Protein AF-A0A960Y9H2-F1 (afdb_monomer_lite)

Sequence (199 aa):
MVGFAAAIFCATLLAGCTKSPDNVVLPPPDVPVFPHQRLLAREFGNEHYKLTYQARTHPDTVADFYARNVPKNGWRVETTSSDEEGSQIQYYSKEGRVLFVMIAAESDDDLGCRFVVAEAPQGVNIRPKDVQGDLKNPGGPPNPGAPPPPPPSSTPPPSGPYKPVPGATPPPYHGDGPPPGPGETPPPLAGESDSATGP

pLDDT: mean 75.8, std 19.36, range [30.64, 98.25]

Secondary structure (DSSP, 8-state):
--------------------TT---PPPTTSPPPTT-EEEEEEE-SS-EEEEEEESS-HHHHHHHHHHHTGGGTPEEEEEEE-TTS-EEEEEEETTEEEEEEEEESSTTSS-EEEEEEEEETT----HHHHHHHHH-TTPPP-TTSPPPPPP-------S---PPTT-PPPP----PPPPPTT-PPPP-----------

Radius of gyration: 26.66 Å; chains: 1; bounding box: 80×95×36 Å

Foldseek 3Di:
DDDDDDDPPPPPPPPDPPPPPDPPDDPPPLQDDDPQKDWQDWDDDPFKIKTKIKHQAAQVVVVVVRVPRNVVSVWAWDDWDADPQRKIWTWIDDDQKIWIKIKHALDPVRRMIMIMIMMGGHVPDPDVVVVVVCSVPSDDDPPPPPPDDPPDPPPDDPPDDDDPDPPDDDDPPPDPDDPDDPDDDDDDDDDDDDDDDDD

Structure (mmCIF, N/CA/C/O backbone):
data_AF-A0A960Y9H2-F1
#
_entry.id   AF-A0A960Y9H2-F1
#
loop_
_atom_site.group_PDB
_atom_site.id
_atom_site.type_symbol
_atom_site.label_atom_id
_atom_site.label_alt_id
_atom_site.label_comp_id
_atom_site.label_asym_id
_atom_site.label_entity_id
_atom_site.label_seq_id
_atom_site.pdbx_PDB_ins_code
_atom_site.Cartn_x
_atom_site.Cartn_y
_atom_site.Cartn_z
_atom_site.occupancy
_atom_site.B_iso_or_equiv
_atom_site.auth_seq_id
_atom_site.auth_comp_id
_atom_site.auth_asym_id
_atom_site.auth_atom_id
_atom_site.pdbx_PDB_model_num
ATOM 1 N N . MET A 1 1 ? 40.156 55.337 0.207 1.00 42.28 1 MET A N 1
ATOM 2 C CA . MET A 1 1 ? 39.118 54.568 -0.510 1.00 42.28 1 MET A CA 1
ATOM 3 C C . MET A 1 1 ? 38.971 53.233 0.187 1.00 42.28 1 MET A C 1
ATOM 5 O O . MET A 1 1 ? 39.974 52.598 0.478 1.00 42.28 1 MET A O 1
ATOM 9 N N . VAL A 1 2 ? 37.735 52.926 0.564 1.00 37.31 2 VAL A N 1
ATOM 10 C CA . VAL A 1 2 ? 37.315 51.843 1.459 1.00 37.31 2 VAL A CA 1
ATOM 11 C C . VAL A 1 2 ? 36.810 50.676 0.612 1.00 37.31 2 VAL A C 1
ATOM 13 O O . VAL A 1 2 ? 36.170 50.911 -0.408 1.00 37.31 2 VAL A O 1
ATOM 16 N N . GLY A 1 3 ? 37.049 49.443 1.055 1.00 35.12 3 GLY A N 1
ATOM 17 C CA . GLY A 1 3 ? 36.419 48.249 0.492 1.00 35.12 3 GLY A CA 1
ATOM 18 C C . GLY A 1 3 ? 36.697 47.015 1.346 1.00 35.12 3 GLY A C 1
ATOM 19 O O . GLY A 1 3 ? 37.504 46.177 0.965 1.00 35.12 3 GLY A O 1
ATOM 20 N N . PHE A 1 4 ? 36.077 46.937 2.528 1.00 36.22 4 PHE A N 1
ATOM 21 C CA . PHE A 1 4 ? 36.113 45.755 3.394 1.00 36.22 4 PHE A CA 1
ATOM 22 C C . PHE A 1 4 ? 35.164 44.680 2.845 1.00 36.22 4 PHE A C 1
ATOM 24 O O . PHE A 1 4 ? 33.965 44.919 2.715 1.00 36.22 4 PHE A O 1
ATOM 31 N N . ALA A 1 5 ? 35.698 43.498 2.540 1.00 39.69 5 ALA A N 1
ATOM 32 C CA . ALA A 1 5 ? 34.914 42.320 2.192 1.00 39.69 5 ALA A CA 1
ATOM 33 C C . ALA A 1 5 ? 34.370 41.666 3.473 1.00 39.69 5 ALA A C 1
ATOM 35 O O . ALA A 1 5 ? 35.135 41.181 4.306 1.00 39.69 5 ALA A O 1
ATOM 36 N N . ALA A 1 6 ? 33.047 41.669 3.637 1.00 36.97 6 ALA A N 1
ATOM 37 C CA . ALA A 1 6 ? 32.361 40.961 4.711 1.00 36.97 6 ALA A CA 1
ATOM 38 C C . ALA A 1 6 ? 32.110 39.506 4.284 1.00 36.97 6 ALA A C 1
ATOM 40 O O . ALA A 1 6 ? 31.277 39.235 3.420 1.00 36.97 6 ALA A O 1
ATOM 41 N N . ALA A 1 7 ? 32.838 38.567 4.888 1.00 37.75 7 ALA A N 1
ATOM 42 C CA . ALA A 1 7 ? 32.540 37.145 4.792 1.00 37.75 7 ALA A CA 1
ATOM 43 C C . ALA A 1 7 ? 31.343 36.832 5.703 1.00 37.75 7 ALA A C 1
ATOM 45 O O . ALA A 1 7 ? 31.455 36.855 6.929 1.00 37.75 7 ALA A O 1
ATOM 46 N N . ILE A 1 8 ? 30.185 36.567 5.100 1.00 40.28 8 ILE A N 1
ATOM 47 C CA . ILE A 1 8 ? 28.997 36.087 5.805 1.00 40.28 8 ILE A CA 1
ATOM 48 C C . ILE A 1 8 ? 29.244 34.618 6.158 1.00 40.28 8 ILE A C 1
ATOM 50 O O . ILE A 1 8 ? 29.166 33.729 5.311 1.00 40.28 8 ILE A O 1
ATOM 54 N N . PHE A 1 9 ? 29.579 34.379 7.424 1.00 32.56 9 PHE A N 1
ATOM 55 C CA . PHE A 1 9 ? 29.556 33.058 8.037 1.00 32.56 9 PHE A CA 1
ATOM 56 C C . PHE A 1 9 ? 28.103 32.574 8.058 1.00 32.56 9 PHE A C 1
ATOM 58 O O . PHE A 1 9 ? 27.295 33.005 8.881 1.00 32.56 9 PHE A O 1
ATOM 65 N N . CYS A 1 10 ? 27.757 31.702 7.114 1.00 30.64 10 CYS A N 1
ATOM 66 C CA . CYS A 1 10 ? 26.483 31.002 7.113 1.00 30.64 10 CYS A CA 1
ATOM 67 C C . CYS A 1 10 ? 26.521 29.979 8.257 1.00 30.64 10 CYS A C 1
ATOM 69 O O . CYS A 1 10 ? 27.131 28.916 8.143 1.00 30.64 10 CYS A O 1
ATOM 71 N N . ALA A 1 11 ? 25.941 30.345 9.399 1.00 37.94 11 ALA A N 1
ATOM 72 C CA . ALA A 1 11 ? 25.736 29.446 10.521 1.00 37.94 11 ALA A CA 1
ATOM 73 C C . ALA A 1 11 ? 24.648 28.435 10.138 1.00 37.94 11 ALA A C 1
ATOM 75 O O . ALA A 1 11 ? 23.461 28.647 10.377 1.00 37.94 11 ALA A O 1
ATOM 76 N N . THR A 1 12 ? 25.060 27.338 9.504 1.00 41.50 12 THR A N 1
ATOM 77 C CA . THR A 1 12 ? 24.216 26.163 9.308 1.00 41.50 12 THR A CA 1
ATOM 78 C C . THR A 1 12 ? 23.846 25.624 10.686 1.00 41.50 12 THR A C 1
ATOM 80 O O . THR A 1 12 ? 24.655 24.982 11.357 1.00 41.50 12 THR A O 1
ATOM 83 N N . LEU A 1 13 ? 22.621 25.917 11.124 1.00 42.53 13 LEU A N 1
ATOM 84 C CA . LEU A 1 13 ? 21.964 25.250 12.240 1.00 42.53 13 LEU A CA 1
ATOM 85 C C . LEU A 1 13 ? 21.864 23.759 11.898 1.00 42.53 13 LEU A C 1
ATOM 87 O O . LEU A 1 13 ? 20.921 23.303 11.257 1.00 42.53 13 LEU A O 1
ATOM 91 N N . LEU A 1 14 ? 22.871 22.997 12.322 1.00 41.78 14 LEU A N 1
ATOM 92 C CA . LEU A 1 14 ? 22.798 21.551 12.455 1.00 41.78 14 LEU A CA 1
ATOM 93 C C . LEU A 1 14 ? 21.809 21.265 13.586 1.00 41.78 14 LEU A C 1
ATOM 95 O O . LEU A 1 14 ? 22.194 21.077 14.739 1.00 41.78 14 LEU A O 1
ATOM 99 N N . ALA A 1 15 ? 20.515 21.288 13.261 1.00 47.75 15 ALA A N 1
ATOM 100 C CA . ALA A 1 15 ? 19.502 20.683 14.102 1.00 47.75 15 ALA A CA 1
ATOM 101 C C . ALA A 1 15 ? 19.910 19.219 14.281 1.00 47.75 15 ALA A C 1
ATOM 103 O O . ALA A 1 15 ? 19.901 18.432 13.331 1.00 47.75 15 ALA A O 1
ATOM 104 N N . GLY A 1 16 ? 20.368 18.898 15.489 1.00 40.78 16 GLY A N 1
ATOM 105 C CA . GLY A 1 16 ? 20.779 17.564 15.874 1.00 40.78 16 GLY A CA 1
ATOM 106 C C . GLY A 1 16 ? 19.626 16.596 15.670 1.00 40.78 16 GLY A C 1
ATOM 107 O O . GLY A 1 16 ? 18.773 16.449 16.539 1.00 40.78 16 GLY A O 1
ATOM 108 N N . CYS A 1 17 ? 19.625 15.910 14.528 1.00 40.56 17 CYS A N 1
ATOM 109 C CA . CYS A 1 17 ? 18.965 14.627 14.381 1.00 40.56 17 CYS A CA 1
ATOM 110 C C . CYS A 1 17 ? 19.711 13.663 15.300 1.00 40.56 17 CYS A C 1
ATOM 112 O O . CYS A 1 17 ? 20.673 13.006 14.897 1.00 40.56 17 CYS A O 1
ATOM 114 N N . THR A 1 18 ? 19.305 13.616 16.566 1.00 42.91 18 THR A N 1
ATOM 115 C CA . THR A 1 18 ? 19.619 12.499 17.440 1.00 42.91 18 THR A CA 1
ATOM 116 C C . THR A 1 18 ? 19.030 11.264 16.768 1.00 42.91 18 THR A C 1
ATOM 118 O O . THR A 1 18 ? 17.833 11.001 16.825 1.00 42.91 18 THR A O 1
ATOM 121 N N . LYS A 1 19 ? 19.882 10.538 16.033 1.00 46.28 19 LYS A N 1
ATOM 122 C CA . LYS A 1 19 ? 19.617 9.183 15.550 1.00 46.28 19 LYS A CA 1
ATOM 123 C C . LYS A 1 19 ? 19.286 8.344 16.780 1.00 46.28 19 LYS A C 1
ATOM 125 O O . LYS A 1 19 ? 20.184 7.829 17.436 1.00 46.28 19 LYS A O 1
ATOM 130 N N . SER A 1 20 ? 18.005 8.277 17.127 1.00 42.62 20 SER A N 1
ATOM 131 C CA . SER A 1 20 ? 17.490 7.278 18.047 1.00 42.62 20 SER A CA 1
ATOM 132 C C . SER A 1 20 ? 17.775 5.927 17.388 1.00 42.62 20 SER A C 1
ATOM 134 O O . SER A 1 20 ? 17.292 5.693 16.274 1.00 42.62 20 SER A O 1
ATOM 136 N N . PRO A 1 21 ? 18.646 5.095 17.982 1.00 51.09 21 PRO A N 1
ATOM 137 C CA . PRO A 1 21 ? 18.947 3.796 17.422 1.00 51.09 21 PRO A CA 1
ATOM 138 C C . PRO A 1 21 ? 17.695 2.929 17.583 1.00 51.09 21 PRO A C 1
ATOM 140 O O . PRO A 1 21 ? 17.120 2.838 18.665 1.00 51.09 21 PRO A O 1
ATOM 143 N N . ASP A 1 22 ? 17.253 2.342 16.476 1.00 51.41 22 ASP A N 1
ATOM 144 C CA . ASP A 1 22 ? 16.380 1.168 16.464 1.00 51.41 22 ASP A CA 1
ATOM 145 C C . ASP A 1 22 ? 14.976 1.315 17.059 1.00 51.41 22 ASP A C 1
ATOM 147 O O . ASP A 1 22 ? 14.423 0.363 17.609 1.00 51.41 22 ASP A O 1
ATOM 151 N N . ASN A 1 23 ? 14.307 2.450 16.833 1.00 54.84 23 ASN A N 1
ATOM 152 C CA . ASN A 1 23 ? 12.845 2.417 16.836 1.00 54.84 23 ASN A CA 1
ATOM 153 C C . ASN A 1 23 ? 12.397 1.707 15.547 1.00 54.84 23 ASN A C 1
ATOM 155 O O . ASN A 1 23 ? 12.191 2.320 14.494 1.00 54.84 23 ASN A O 1
ATOM 159 N N . VAL A 1 24 ? 12.387 0.372 15.579 1.00 65.06 24 VAL A N 1
ATOM 160 C CA . VAL A 1 24 ? 11.875 -0.469 14.497 1.00 65.06 24 VAL A CA 1
ATOM 161 C C . VAL A 1 24 ? 10.371 -0.247 14.463 1.00 65.06 24 VAL A C 1
ATOM 163 O O . VAL A 1 24 ? 9.613 -0.929 15.142 1.00 65.06 24 VAL A O 1
ATOM 166 N N . VAL A 1 25 ? 9.938 0.757 13.703 1.00 69.25 25 VAL A N 1
ATOM 167 C CA . VAL A 1 25 ? 8.515 0.969 13.497 1.00 69.25 25 VAL A CA 1
ATOM 168 C C . VAL A 1 25 ? 8.025 -0.132 12.574 1.00 69.25 25 VAL A C 1
ATOM 170 O O . VAL A 1 25 ? 8.365 -0.175 11.388 1.00 69.25 25 VAL A O 1
ATOM 173 N N . LEU A 1 26 ? 7.311 -1.069 13.182 1.00 77.00 26 LEU A N 1
ATOM 174 C CA . LEU A 1 26 ? 6.609 -2.140 12.505 1.00 77.00 26 LEU A CA 1
ATOM 175 C C . LEU A 1 26 ? 5.235 -1.620 12.071 1.00 77.00 26 LEU A C 1
ATOM 177 O O . LEU A 1 26 ? 4.682 -0.742 12.742 1.00 77.00 26 LEU A O 1
ATOM 181 N N . PRO A 1 27 ? 4.677 -2.143 10.967 1.00 84.19 27 PRO A N 1
ATOM 182 C CA . PRO A 1 27 ? 3.268 -1.929 10.695 1.00 84.19 27 PRO A CA 1
ATOM 183 C C . PRO A 1 27 ? 2.434 -2.464 11.872 1.00 84.19 27 PRO A C 1
ATOM 185 O O . PRO A 1 27 ? 2.919 -3.298 12.650 1.00 84.19 27 PRO A O 1
ATOM 188 N N . PRO A 1 28 ? 1.187 -2.002 12.020 1.00 86.69 28 PRO A N 1
ATOM 189 C CA . PRO A 1 28 ? 0.258 -2.529 12.995 1.00 86.69 28 PRO A CA 1
ATOM 190 C C . PRO A 1 28 ? 0.196 -4.050 12.929 1.00 86.69 28 PRO A C 1
ATOM 192 O O . PRO A 1 28 ? 0.304 -4.638 11.849 1.00 86.69 28 PRO A O 1
ATOM 195 N N . PRO A 1 29 ? 0.029 -4.702 14.087 1.00 89.56 29 PRO A N 1
ATOM 196 C CA . PRO A 1 29 ? 0.159 -6.150 14.200 1.00 89.56 29 PRO A CA 1
ATOM 197 C C . PRO A 1 29 ? -0.861 -6.923 13.352 1.00 89.56 29 PRO A C 1
ATOM 199 O O . PRO A 1 29 ? -0.668 -8.109 13.101 1.00 89.56 29 PRO A O 1
ATOM 202 N N . ASP A 1 30 ? -1.940 -6.277 12.907 1.00 94.44 30 ASP A N 1
ATOM 203 C CA . ASP A 1 30 ? -2.972 -6.862 12.058 1.00 94.44 30 ASP A CA 1
ATOM 204 C C . ASP A 1 30 ? -2.752 -6.651 10.550 1.00 94.44 30 ASP A C 1
ATOM 206 O O . ASP A 1 30 ? -3.561 -7.132 9.752 1.00 94.44 30 ASP A O 1
ATOM 210 N N . VAL A 1 31 ? -1.662 -5.997 10.138 1.00 95.88 31 VAL A N 1
ATOM 211 C CA . VAL A 1 31 ? -1.269 -5.854 8.730 1.00 95.88 31 VAL A CA 1
ATOM 212 C C . VAL A 1 31 ? -0.133 -6.837 8.419 1.00 95.88 31 VAL A C 1
ATOM 214 O O . VAL A 1 31 ? 0.956 -6.724 8.988 1.00 95.88 31 VAL A O 1
ATOM 217 N N . PRO A 1 32 ? -0.344 -7.820 7.524 1.00 96.56 32 PRO A N 1
ATOM 218 C CA . PRO A 1 32 ? 0.687 -8.790 7.190 1.00 96.56 32 PRO A CA 1
ATOM 219 C C . PRO A 1 32 ? 1.874 -8.118 6.489 1.00 96.56 32 PRO A C 1
ATOM 221 O O . PRO A 1 32 ? 1.726 -7.243 5.637 1.00 96.56 32 PRO A O 1
ATOM 224 N N . VAL A 1 33 ? 3.071 -8.572 6.837 1.00 95.56 33 VAL A N 1
ATOM 225 C CA . VAL A 1 33 ? 4.342 -8.084 6.295 1.00 95.56 33 VAL A CA 1
ATOM 226 C C . VAL A 1 33 ? 4.782 -9.037 5.188 1.00 95.56 33 VAL A C 1
ATOM 228 O O . VAL A 1 33 ? 4.916 -10.235 5.450 1.00 95.56 33 VAL A O 1
ATOM 231 N N . PHE A 1 34 ? 4.996 -8.543 3.965 1.00 96.88 34 PHE A N 1
ATOM 232 C CA . PHE A 1 34 ? 5.452 -9.396 2.867 1.00 96.88 34 PHE A CA 1
ATOM 233 C C . PHE A 1 34 ? 6.873 -9.932 3.167 1.00 96.88 34 PHE A C 1
ATOM 235 O O . PHE A 1 34 ? 7.746 -9.203 3.652 1.00 96.88 34 PHE A O 1
ATOM 242 N N . PRO A 1 35 ? 7.137 -11.233 2.969 1.00 95.88 35 PRO A N 1
ATOM 243 C CA . PRO A 1 35 ? 8.428 -11.817 3.318 1.00 95.88 35 PRO A CA 1
ATOM 244 C C . PRO A 1 35 ? 9.544 -11.308 2.396 1.00 95.88 35 PRO A C 1
ATOM 246 O O . PRO A 1 35 ? 9.316 -10.953 1.246 1.00 95.88 35 PRO A O 1
ATOM 249 N N . HIS A 1 36 ? 10.784 -11.305 2.892 1.00 93.88 36 HIS A N 1
ATOM 250 C CA . HIS A 1 36 ? 11.983 -10.940 2.112 1.00 93.88 36 HIS A CA 1
ATOM 251 C C . HIS A 1 36 ? 11.979 -9.521 1.511 1.00 93.88 36 HIS A C 1
ATOM 253 O O . HIS A 1 36 ? 12.753 -9.224 0.600 1.00 93.88 36 HIS A O 1
ATOM 259 N N . GLN A 1 37 ? 11.145 -8.628 2.039 1.00 94.56 37 GLN A N 1
ATOM 260 C CA . GLN A 1 37 ? 11.125 -7.220 1.664 1.00 94.56 37 GLN A CA 1
ATOM 261 C C . GLN A 1 37 ? 12.221 -6.415 2.377 1.00 94.56 37 GLN A C 1
ATOM 263 O O . GLN A 1 37 ? 12.612 -6.705 3.510 1.00 94.56 37 GLN A O 1
ATOM 268 N N . ARG A 1 38 ? 12.665 -5.337 1.736 1.00 94.19 38 ARG A N 1
ATOM 269 C CA . ARG A 1 38 ? 13.540 -4.314 2.306 1.00 94.19 38 ARG A CA 1
ATOM 270 C C . ARG A 1 38 ? 12.755 -3.021 2.476 1.00 94.19 38 ARG A C 1
ATOM 272 O O . ARG A 1 38 ? 12.170 -2.524 1.523 1.00 94.19 38 ARG A O 1
ATOM 279 N N . LEU A 1 39 ? 12.770 -2.450 3.675 1.00 93.19 39 LEU A N 1
ATOM 280 C CA . LEU A 1 39 ? 12.160 -1.148 3.930 1.00 93.19 39 LEU A CA 1
ATOM 281 C C . LEU A 1 39 ? 13.066 -0.023 3.407 1.00 93.19 39 LEU A C 1
ATOM 283 O O . LEU A 1 39 ? 14.249 0.023 3.748 1.00 93.19 39 LEU A O 1
ATOM 287 N N . LEU A 1 40 ? 12.507 0.860 2.582 1.00 90.44 40 LEU A N 1
ATOM 288 C CA . LEU A 1 40 ? 13.193 1.996 1.967 1.00 90.44 40 LEU A CA 1
ATOM 289 C C . LEU A 1 40 ? 12.931 3.303 2.719 1.00 90.44 40 LEU A C 1
ATOM 291 O O . LEU A 1 40 ? 13.874 4.026 3.028 1.00 90.44 40 LEU A O 1
ATOM 295 N N . ALA A 1 41 ? 11.663 3.590 3.024 1.00 90.56 41 ALA A N 1
ATOM 296 C CA . ALA A 1 41 ? 11.248 4.848 3.639 1.00 90.56 41 ALA A CA 1
ATOM 297 C C . ALA A 1 41 ? 10.131 4.639 4.666 1.00 90.56 41 ALA A C 1
ATOM 299 O O . ALA A 1 41 ? 9.375 3.665 4.602 1.00 90.56 41 ALA A O 1
ATOM 300 N N . ARG A 1 42 ? 10.054 5.567 5.624 1.00 90.06 42 ARG A N 1
ATOM 301 C CA . ARG A 1 42 ? 9.015 5.634 6.653 1.00 90.06 42 ARG A CA 1
ATOM 302 C C . ARG A 1 42 ? 8.550 7.074 6.781 1.00 90.06 42 ARG A C 1
ATOM 304 O O . ARG A 1 42 ? 9.377 7.953 7.018 1.00 90.06 42 ARG A O 1
ATOM 311 N N . GLU A 1 43 ? 7.250 7.287 6.704 1.00 89.06 43 GLU A N 1
ATOM 312 C CA . GLU A 1 43 ? 6.629 8.581 6.958 1.00 89.06 43 GLU A CA 1
ATOM 313 C C . GLU A 1 43 ? 5.529 8.405 8.003 1.00 89.06 43 GLU A C 1
ATOM 315 O O . GLU A 1 43 ? 4.691 7.506 7.900 1.00 89.06 43 GLU A O 1
ATOM 320 N N . PHE A 1 44 ? 5.557 9.258 9.026 1.00 85.44 44 PHE A N 1
ATOM 321 C CA . PHE A 1 44 ? 4.566 9.286 10.095 1.00 85.44 44 PHE A CA 1
ATOM 322 C C . PHE A 1 44 ? 3.919 10.661 10.102 1.00 85.44 44 PHE A C 1
ATOM 324 O O . PHE A 1 44 ? 4.559 11.658 10.437 1.00 85.44 44 PHE A O 1
ATOM 331 N N . GLY A 1 45 ? 2.656 10.703 9.699 1.00 83.50 45 GLY A N 1
ATOM 332 C CA . GLY A 1 45 ? 1.775 11.827 9.952 1.00 83.50 45 GLY A CA 1
ATOM 333 C C . GLY A 1 45 ? 1.093 11.681 11.312 1.00 83.50 45 GLY A C 1
ATOM 334 O O . GLY A 1 45 ? 1.149 10.632 11.951 1.00 83.50 45 GLY A O 1
ATOM 335 N N . ASN A 1 46 ? 0.391 12.731 11.737 1.00 81.56 46 ASN A N 1
ATOM 336 C CA . ASN A 1 46 ? -0.380 12.707 12.987 1.00 81.56 46 ASN A CA 1
ATOM 337 C C . ASN A 1 46 ? -1.493 11.643 12.981 1.00 81.56 46 ASN A C 1
ATOM 339 O O . ASN A 1 46 ? -1.890 11.168 14.038 1.00 81.56 46 ASN A O 1
ATOM 343 N N . GLU A 1 47 ? -1.991 11.285 11.796 1.00 82.69 47 GLU A N 1
ATOM 344 C CA . GLU A 1 47 ? -3.151 10.403 11.624 1.00 82.69 47 GLU A CA 1
ATOM 345 C C . GLU A 1 47 ? -2.888 9.253 10.652 1.00 82.69 47 GLU A C 1
ATOM 347 O O . GLU A 1 47 ? -3.781 8.466 10.383 1.00 82.69 47 GLU A O 1
ATOM 352 N N . HIS A 1 48 ? -1.692 9.139 10.082 1.00 86.88 48 HIS A N 1
ATOM 353 C CA . HIS A 1 48 ? -1.397 8.065 9.142 1.00 86.88 48 HIS A CA 1
ATOM 354 C C . HIS A 1 48 ? 0.066 7.672 9.213 1.00 86.88 48 HIS A C 1
ATOM 356 O O . HIS A 1 48 ? 0.930 8.488 9.536 1.00 86.88 48 HIS A O 1
ATOM 362 N N . TYR A 1 49 ? 0.350 6.427 8.863 1.00 89.75 49 TYR A N 1
ATOM 363 C CA . TYR A 1 49 ? 1.709 6.003 8.568 1.00 89.75 49 TYR A CA 1
ATOM 364 C C . TYR A 1 49 ? 1.788 5.520 7.129 1.00 89.75 49 TYR A C 1
ATOM 366 O O . TYR A 1 49 ? 0.799 5.078 6.543 1.00 89.75 49 TYR A O 1
ATOM 374 N N . LYS A 1 50 ? 2.991 5.599 6.575 1.00 93.00 50 LYS A N 1
ATOM 375 C CA . LYS A 1 50 ? 3.308 5.160 5.225 1.00 93.00 50 LYS A CA 1
ATOM 376 C C . LYS A 1 50 ? 4.676 4.501 5.236 1.00 93.00 50 LYS A C 1
ATOM 378 O O . LYS A 1 50 ? 5.658 5.059 5.730 1.00 93.00 50 LYS A O 1
ATOM 383 N N . LEU A 1 51 ? 4.720 3.277 4.731 1.00 93.62 51 LEU A N 1
ATOM 384 C CA . LEU A 1 51 ? 5.908 2.439 4.692 1.00 93.62 51 LEU A CA 1
ATOM 385 C C . LEU A 1 51 ? 6.166 2.045 3.245 1.00 93.62 51 LEU A C 1
ATOM 387 O O . LEU A 1 51 ? 5.313 1.431 2.606 1.00 93.62 51 LEU A O 1
ATOM 391 N N . THR A 1 52 ? 7.348 2.386 2.743 1.00 94.44 52 THR A N 1
ATOM 392 C CA . THR A 1 52 ? 7.756 2.071 1.371 1.00 94.44 52 THR A CA 1
ATOM 393 C C . THR A 1 52 ? 8.738 0.917 1.398 1.00 94.44 52 THR A C 1
ATOM 395 O O . THR A 1 52 ? 9.794 1.007 2.027 1.00 94.44 52 THR A O 1
ATOM 398 N N . TYR A 1 53 ? 8.412 -0.157 0.695 1.00 95.38 53 TYR A N 1
ATOM 399 C CA . TYR A 1 53 ? 9.175 -1.393 0.635 1.00 95.38 53 TYR A CA 1
ATOM 400 C C . TYR A 1 53 ? 9.634 -1.702 -0.785 1.00 95.38 53 TYR A C 1
ATOM 402 O O . TYR A 1 53 ? 9.015 -1.293 -1.761 1.00 95.38 53 TYR A O 1
ATOM 410 N N . GLN A 1 54 ? 10.702 -2.481 -0.881 1.00 95.31 54 GLN A N 1
ATOM 411 C CA . GLN A 1 54 ? 11.225 -3.064 -2.107 1.00 95.31 54 GLN A CA 1
ATOM 412 C C . GLN A 1 54 ? 11.326 -4.577 -1.932 1.00 95.31 54 GLN A C 1
ATOM 414 O O . GLN A 1 54 ? 11.792 -5.048 -0.892 1.00 95.31 54 GLN A O 1
ATOM 419 N N . ALA A 1 55 ? 10.942 -5.343 -2.946 1.00 95.75 55 ALA A N 1
ATOM 420 C CA . ALA A 1 55 ? 11.128 -6.788 -2.979 1.00 95.75 55 ALA A CA 1
ATOM 421 C C . ALA A 1 55 ? 11.612 -7.237 -4.362 1.00 95.75 55 ALA A C 1
ATOM 423 O O . ALA A 1 55 ? 11.278 -6.633 -5.377 1.00 95.75 55 ALA A O 1
ATOM 424 N N . ARG A 1 56 ? 12.406 -8.312 -4.397 1.00 95.19 56 ARG A N 1
ATOM 425 C CA . ARG A 1 56 ? 12.884 -8.947 -5.636 1.00 95.19 56 ARG A CA 1
ATOM 426 C C . ARG A 1 56 ? 11.904 -10.026 -6.087 1.00 95.19 56 ARG A C 1
ATOM 428 O O . ARG A 1 56 ? 12.182 -11.217 -5.964 1.00 95.19 56 ARG A O 1
ATOM 435 N N . THR A 1 57 ? 10.708 -9.605 -6.468 1.00 95.38 57 THR A N 1
ATOM 436 C CA . THR A 1 57 ? 9.630 -10.489 -6.909 1.00 95.38 57 THR A CA 1
ATOM 437 C C . THR A 1 57 ? 8.699 -9.739 -7.856 1.00 95.38 57 THR A C 1
ATOM 439 O O . THR A 1 57 ? 8.754 -8.511 -7.931 1.00 95.38 57 THR A O 1
ATOM 442 N N . HIS A 1 58 ? 7.850 -10.485 -8.559 1.00 95.19 58 HIS A N 1
ATOM 443 C CA . HIS A 1 58 ? 6.861 -9.924 -9.468 1.00 95.19 58 HIS A CA 1
ATOM 444 C C . HIS A 1 58 ? 5.769 -9.176 -8.675 1.00 95.19 58 HIS A C 1
ATOM 446 O O . HIS A 1 58 ? 5.334 -9.694 -7.637 1.00 95.19 58 HIS A O 1
ATOM 452 N N . PRO A 1 59 ? 5.282 -8.009 -9.140 1.00 94.94 59 PRO A N 1
ATOM 453 C CA . PRO A 1 59 ? 4.244 -7.236 -8.449 1.00 94.94 59 PRO A CA 1
ATOM 454 C C . PRO A 1 59 ? 2.988 -8.062 -8.129 1.00 94.94 59 PRO A C 1
ATOM 456 O O . PRO A 1 59 ? 2.493 -7.991 -7.003 1.00 94.94 59 PRO A O 1
ATOM 459 N N . ASP A 1 60 ? 2.551 -8.934 -9.044 1.00 95.25 60 ASP A N 1
ATOM 460 C CA . ASP A 1 60 ? 1.401 -9.829 -8.817 1.00 95.25 60 ASP A CA 1
ATOM 461 C C . ASP A 1 60 ? 1.582 -10.737 -7.594 1.00 95.25 60 ASP A C 1
ATOM 463 O O . ASP A 1 60 ? 0.632 -11.014 -6.869 1.00 95.25 60 ASP A O 1
ATOM 467 N N . THR A 1 61 ? 2.815 -11.167 -7.300 1.00 96.19 61 THR A N 1
ATOM 468 C CA . THR A 1 61 ? 3.080 -12.027 -6.136 1.00 96.19 61 THR A CA 1
ATOM 469 C C . THR A 1 61 ? 2.841 -11.270 -4.829 1.00 96.19 61 THR A C 1
ATOM 471 O O . THR A 1 61 ? 2.306 -11.829 -3.865 1.00 96.19 61 THR A O 1
ATOM 474 N N . VAL A 1 62 ? 3.219 -9.988 -4.787 1.00 97.00 62 VAL A N 1
ATOM 475 C CA . VAL A 1 62 ? 2.957 -9.107 -3.641 1.00 97.00 62 VAL A CA 1
ATOM 476 C C . VAL A 1 62 ? 1.464 -8.816 -3.530 1.00 97.00 62 VAL A C 1
ATOM 478 O O . VAL A 1 62 ? 0.899 -8.910 -2.439 1.00 97.00 62 VAL A O 1
ATOM 481 N N . ALA A 1 63 ? 0.804 -8.541 -4.651 1.00 96.88 63 ALA A N 1
ATOM 482 C CA . ALA A 1 63 ? -0.624 -8.268 -4.694 1.00 96.88 63 ALA A CA 1
ATOM 483 C C . ALA A 1 63 ? -1.455 -9.455 -4.197 1.00 96.88 63 ALA A C 1
ATOM 485 O O . ALA A 1 63 ? -2.307 -9.285 -3.321 1.00 96.88 63 ALA A O 1
ATOM 486 N N . ASP A 1 64 ? -1.148 -10.662 -4.673 1.00 97.69 64 ASP A N 1
ATOM 487 C CA . ASP A 1 64 ? -1.777 -11.910 -4.242 1.00 97.69 64 ASP A CA 1
ATOM 488 C C . ASP A 1 64 ? -1.516 -12.218 -2.770 1.00 97.69 64 ASP A C 1
ATOM 490 O O . ASP A 1 64 ? -2.337 -12.847 -2.092 1.00 97.69 64 ASP A O 1
ATOM 494 N N . PHE A 1 65 ? -0.346 -11.840 -2.253 1.00 98.19 65 PHE A N 1
ATOM 495 C CA . PHE A 1 65 ? -0.047 -12.001 -0.838 1.00 98.19 65 PHE A CA 1
ATOM 496 C C . PHE A 1 65 ? -0.968 -11.131 0.019 1.00 98.19 65 PHE A C 1
ATOM 498 O O . PHE A 1 65 ? -1.563 -11.651 0.968 1.00 98.19 65 PHE A O 1
ATOM 505 N N . TYR A 1 66 ? -1.110 -9.844 -0.305 1.00 98.00 66 TYR A N 1
ATOM 506 C CA . TYR A 1 66 ? -1.971 -8.940 0.458 1.00 98.00 66 TYR A CA 1
ATOM 507 C C . TYR A 1 66 ? -3.446 -9.320 0.303 1.00 98.00 66 TYR A C 1
ATOM 509 O O . TYR A 1 66 ? -4.120 -9.505 1.319 1.00 98.00 66 TYR A O 1
ATOM 517 N N . ALA A 1 67 ? -3.904 -9.600 -0.921 1.00 97.94 67 ALA A N 1
ATOM 518 C CA . ALA A 1 67 ? -5.276 -10.028 -1.197 1.00 97.94 67 ALA A CA 1
ATOM 519 C C . ALA A 1 67 ? -5.683 -11.280 -0.402 1.00 97.94 67 ALA A C 1
ATOM 521 O O . ALA A 1 67 ? -6.817 -11.386 0.062 1.00 97.94 67 ALA A O 1
ATOM 522 N N . ARG A 1 68 ? -4.755 -12.224 -0.184 1.00 98.25 68 ARG A N 1
ATOM 523 C CA . ARG A 1 68 ? -5.028 -13.451 0.583 1.00 98.25 68 ARG A CA 1
ATOM 524 C C . ARG A 1 68 ? -4.859 -13.303 2.090 1.00 98.25 68 ARG A C 1
ATOM 526 O O . ARG A 1 68 ? -5.539 -14.011 2.829 1.00 98.25 68 ARG A O 1
ATOM 533 N N . ASN A 1 69 ? -3.920 -12.486 2.568 1.00 98.25 69 ASN A N 1
ATOM 534 C CA . ASN A 1 69 ? -3.559 -12.461 3.991 1.00 98.25 69 ASN A CA 1
ATOM 535 C C . ASN A 1 69 ? -4.190 -11.307 4.770 1.00 98.25 69 ASN A C 1
ATOM 537 O O . ASN A 1 69 ? -4.475 -11.486 5.950 1.00 98.25 69 ASN A O 1
ATOM 541 N N . VAL A 1 70 ? -4.461 -10.166 4.135 1.00 97.88 70 VAL A N 1
ATOM 542 C CA . VAL A 1 70 ? -5.103 -9.020 4.798 1.00 97.88 70 VAL A CA 1
ATOM 543 C C . VAL A 1 70 ? -6.514 -9.379 5.292 1.00 97.88 70 VAL A C 1
ATOM 545 O O . VAL A 1 70 ? -6.790 -9.164 6.477 1.00 97.88 70 VAL A O 1
ATOM 548 N N . PRO A 1 71 ? -7.386 -10.033 4.492 1.00 98.06 71 PRO A N 1
ATOM 549 C CA . PRO A 1 71 ? -8.735 -10.367 4.952 1.00 98.06 71 PRO A CA 1
ATOM 550 C C . PRO A 1 71 ? -8.786 -11.372 6.107 1.00 98.06 71 PRO A C 1
ATOM 552 O O . PRO A 1 71 ? -9.717 -11.342 6.910 1.00 98.06 71 PRO A O 1
ATOM 555 N N . LYS A 1 72 ? -7.761 -12.224 6.258 1.00 97.94 72 LYS A N 1
ATOM 556 C CA . LYS A 1 72 ? -7.666 -13.172 7.386 1.00 97.94 72 LYS A CA 1
ATOM 557 C C . LYS A 1 72 ? -7.608 -12.466 8.741 1.00 97.94 72 LYS A C 1
ATOM 559 O O . LYS A 1 72 ? -8.007 -13.049 9.743 1.00 97.94 72 LYS A O 1
ATOM 564 N N . ASN A 1 73 ? -7.164 -11.209 8.760 1.00 97.44 73 ASN A N 1
ATOM 565 C CA . ASN A 1 73 ? -7.077 -10.383 9.960 1.00 97.44 73 ASN A CA 1
ATOM 566 C C . ASN A 1 73 ? -8.313 -9.483 10.153 1.00 97.44 73 ASN A C 1
ATOM 568 O O . ASN A 1 73 ? -8.259 -8.522 10.921 1.00 97.44 73 ASN A O 1
ATOM 572 N N . GLY A 1 74 ? -9.425 -9.764 9.462 1.00 97.62 74 GLY A N 1
ATOM 573 C CA . GLY A 1 74 ? -10.698 -9.049 9.612 1.00 97.62 74 GLY A CA 1
ATOM 574 C C . GLY A 1 74 ? -10.834 -7.774 8.776 1.00 97.62 74 GLY A C 1
ATOM 575 O O . GLY A 1 74 ? -11.807 -7.042 8.941 1.00 97.62 74 GLY A O 1
ATOM 576 N N . TRP A 1 75 ? -9.880 -7.498 7.887 1.00 97.94 75 TRP A N 1
ATOM 577 C CA . TRP A 1 75 ? -9.989 -6.414 6.914 1.00 97.94 75 TRP A CA 1
ATOM 578 C C . TRP A 1 75 ? -10.942 -6.794 5.776 1.00 97.94 75 TRP A C 1
ATOM 580 O O . TRP A 1 75 ? -10.973 -7.938 5.325 1.00 97.94 75 TRP A O 1
ATOM 590 N N . ARG A 1 76 ? -11.717 -5.831 5.283 1.00 97.75 76 ARG A N 1
ATOM 591 C CA . ARG A 1 76 ? -12.629 -5.998 4.146 1.00 97.75 76 ARG A CA 1
ATOM 592 C C . ARG A 1 76 ? -12.005 -5.393 2.903 1.00 97.75 76 ARG A C 1
ATOM 594 O O . ARG A 1 76 ? -11.413 -4.326 2.989 1.00 97.75 76 ARG A O 1
ATOM 601 N N . VAL A 1 77 ? -12.131 -6.068 1.766 1.00 97.06 77 VAL A N 1
ATOM 602 C CA . VAL A 1 77 ? -11.683 -5.536 0.474 1.00 97.06 77 VAL A CA 1
ATOM 603 C C . VAL A 1 77 ? -12.726 -4.537 -0.015 1.00 97.06 77 VAL A C 1
ATOM 605 O O . VAL A 1 77 ? -13.877 -4.914 -0.214 1.00 97.06 77 VAL A O 1
ATOM 608 N N . GLU A 1 78 ? -12.327 -3.284 -0.206 1.00 95.12 78 GLU A N 1
ATOM 609 C CA . GLU A 1 78 ? -13.207 -2.232 -0.730 1.00 95.12 78 GLU A CA 1
ATOM 610 C C . GLU A 1 78 ? -13.060 -2.107 -2.245 1.00 95.12 78 GLU A C 1
ATOM 612 O O . GLU A 1 78 ? -14.038 -2.040 -2.985 1.00 95.12 78 GLU A O 1
ATOM 617 N N . THR A 1 79 ? -11.823 -2.046 -2.737 1.00 92.81 79 THR A N 1
ATOM 618 C CA . THR A 1 79 ? -11.543 -1.838 -4.161 1.00 92.81 79 THR A CA 1
ATOM 619 C C . THR A 1 79 ? -10.184 -2.419 -4.517 1.00 92.81 79 THR A C 1
ATOM 621 O O . THR A 1 79 ? -9.241 -2.376 -3.729 1.00 92.81 79 THR A O 1
ATOM 624 N N . THR A 1 80 ? -10.075 -2.960 -5.724 1.00 93.88 80 THR A N 1
ATOM 625 C CA . THR A 1 80 ? -8.804 -3.319 -6.354 1.00 93.88 80 THR A CA 1
ATOM 626 C C . THR A 1 80 ? -8.806 -2.727 -7.753 1.00 93.88 80 THR A C 1
ATOM 628 O O . THR A 1 80 ? -9.776 -2.899 -8.488 1.00 93.88 80 TH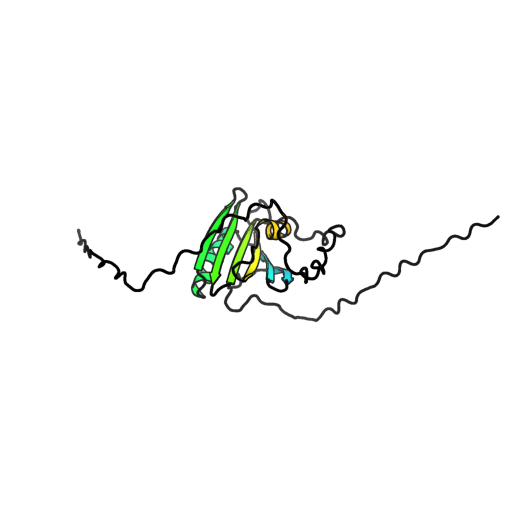R A O 1
ATOM 631 N N . SER A 1 81 ? -7.756 -1.997 -8.105 1.00 93.94 81 SER A N 1
ATOM 632 C CA . SER A 1 81 ? -7.592 -1.411 -9.432 1.00 93.94 81 SER A CA 1
ATOM 633 C C . SER A 1 81 ? -6.179 -1.650 -9.934 1.00 93.94 81 SER A C 1
ATOM 635 O O . SER A 1 81 ? -5.225 -1.488 -9.177 1.00 93.94 81 SER A O 1
ATOM 637 N N . SER A 1 82 ? -6.051 -1.970 -11.211 1.00 93.62 82 SER A N 1
ATOM 638 C CA . SER A 1 82 ? -4.780 -2.025 -11.929 1.00 93.62 82 SER A CA 1
ATOM 639 C C . SER A 1 82 ? -4.748 -0.915 -12.973 1.00 93.62 82 SER A C 1
ATOM 641 O O . SER A 1 82 ? -5.768 -0.666 -13.621 1.00 93.62 82 SER A O 1
ATOM 643 N N . ASP A 1 83 ? -3.610 -0.249 -13.135 1.00 88.56 83 ASP A N 1
ATOM 644 C CA . ASP A 1 83 ? -3.393 0.682 -14.241 1.00 88.56 83 ASP A CA 1
ATOM 645 C C . ASP A 1 83 ? -2.751 -0.017 -15.452 1.00 88.56 83 ASP A C 1
ATOM 647 O O . ASP A 1 83 ? -2.327 -1.173 -15.387 1.00 88.56 83 ASP A O 1
ATOM 651 N N . GLU A 1 84 ? -2.719 0.683 -16.587 1.00 86.38 84 GLU A N 1
ATOM 652 C CA . GLU A 1 84 ? -2.085 0.195 -17.820 1.00 86.38 84 GLU A CA 1
ATOM 653 C C . GLU A 1 84 ? -0.552 0.096 -17.692 1.00 86.38 84 GLU A C 1
ATOM 655 O O . GLU A 1 84 ? 0.074 -0.627 -18.462 1.00 86.38 84 GLU A O 1
ATOM 660 N N . GLU A 1 85 ? 0.048 0.781 -16.706 1.00 85.62 85 GLU A N 1
ATOM 661 C CA . GLU A 1 85 ? 1.481 0.709 -16.372 1.00 85.62 85 GLU A CA 1
ATOM 662 C C . GLU A 1 85 ? 1.813 -0.542 -15.523 1.00 85.62 85 GLU A C 1
ATOM 664 O O . GLU A 1 85 ? 2.960 -0.731 -15.121 1.00 85.62 85 GLU A O 1
ATOM 669 N N . GLY A 1 86 ? 0.827 -1.402 -15.232 1.00 85.94 86 GLY A N 1
ATOM 670 C CA . GLY A 1 86 ? 1.002 -2.610 -14.422 1.00 85.94 86 GLY A CA 1
ATOM 671 C C . GLY A 1 86 ? 1.079 -2.349 -12.914 1.00 85.94 86 GLY A C 1
ATOM 672 O O . GLY A 1 86 ? 1.314 -3.275 -12.136 1.00 85.94 86 GLY A O 1
ATOM 673 N N . SER A 1 87 ? 0.854 -1.112 -12.469 1.00 91.12 87 SER A N 1
ATOM 674 C CA . SER A 1 87 ? 0.702 -0.800 -11.053 1.00 91.12 87 SER A CA 1
ATOM 675 C C . SER A 1 87 ? -0.646 -1.299 -10.551 1.00 91.12 87 SER A C 1
ATOM 677 O O . SER A 1 87 ? -1.681 -1.177 -11.208 1.00 91.12 87 SER A O 1
ATOM 679 N N . GLN A 1 88 ? -0.649 -1.825 -9.335 1.00 94.94 88 GLN A N 1
ATOM 680 C CA . GLN A 1 88 ? -1.841 -2.345 -8.684 1.00 94.94 88 GLN A CA 1
ATOM 681 C C . GLN A 1 88 ? -2.078 -1.612 -7.374 1.00 94.94 88 GLN A C 1
ATOM 683 O O . GLN A 1 88 ? -1.162 -1.380 -6.587 1.00 94.94 88 GLN A O 1
ATOM 688 N N . ILE A 1 89 ? -3.331 -1.245 -7.141 1.00 95.12 89 ILE A N 1
ATOM 689 C CA . ILE A 1 89 ? -3.785 -0.558 -5.941 1.00 95.12 89 ILE A CA 1
ATOM 690 C C . ILE A 1 89 ? -4.880 -1.401 -5.299 1.00 95.12 89 ILE A C 1
ATOM 692 O O . ILE A 1 89 ? -5.845 -1.795 -5.955 1.00 95.12 89 ILE A O 1
ATOM 696 N N . GLN A 1 90 ? -4.741 -1.654 -4.003 1.00 96.94 90 GLN A N 1
ATOM 697 C CA . GLN A 1 90 ? -5.708 -2.380 -3.193 1.00 96.94 90 GLN A CA 1
ATOM 698 C C . GLN A 1 90 ? -6.106 -1.534 -1.981 1.00 96.94 90 GLN A C 1
ATOM 700 O O . GLN A 1 90 ? -5.254 -1.039 -1.238 1.00 96.94 90 GLN A O 1
ATOM 705 N N . TYR A 1 91 ? -7.413 -1.388 -1.787 1.00 96.00 91 TYR A N 1
ATOM 706 C CA . TYR A 1 91 ? -8.023 -0.682 -0.669 1.00 96.00 91 TYR A CA 1
ATOM 707 C C . TYR A 1 91 ? -8.722 -1.668 0.252 1.00 96.00 91 TYR A C 1
ATOM 709 O O . TYR A 1 91 ? -9.548 -2.472 -0.192 1.00 96.00 91 TYR A O 1
ATOM 717 N N . TYR A 1 92 ? -8.435 -1.545 1.542 1.00 97.25 92 TYR A N 1
ATOM 718 C CA . TYR A 1 92 ? -9.055 -2.344 2.583 1.00 97.25 92 TYR A CA 1
ATOM 719 C C . TYR A 1 92 ? -9.620 -1.460 3.691 1.00 97.25 92 TYR A C 1
ATOM 721 O O . TYR A 1 92 ? -9.064 -0.404 3.985 1.00 97.25 92 TYR A O 1
ATOM 729 N N . SER A 1 93 ? -10.686 -1.907 4.351 1.00 96.94 93 SER A N 1
ATOM 730 C CA . SER A 1 93 ? -11.287 -1.217 5.495 1.00 96.94 93 SER A CA 1
ATOM 731 C C . SER A 1 93 ? -11.417 -2.137 6.710 1.00 96.94 93 SER A C 1
ATOM 733 O O . SER A 1 93 ? -11.643 -3.343 6.581 1.00 96.94 93 SER A O 1
ATOM 735 N N . LYS A 1 94 ? -11.255 -1.581 7.913 1.00 97.38 94 LYS A N 1
ATOM 736 C CA . LYS A 1 94 ? -11.472 -2.292 9.179 1.00 97.38 94 LYS A CA 1
ATOM 737 C C . LYS A 1 94 ? -11.718 -1.305 10.314 1.00 97.38 94 LYS A C 1
ATOM 739 O O . LYS A 1 94 ? -10.858 -0.482 10.594 1.00 97.38 94 LYS A O 1
ATOM 744 N N . GLU A 1 95 ? -12.862 -1.407 10.993 1.00 95.88 95 GLU A N 1
ATOM 745 C CA . GLU A 1 95 ? -13.138 -0.680 12.252 1.00 95.88 95 GLU A CA 1
ATOM 746 C C . GLU A 1 95 ? -12.874 0.839 12.177 1.00 95.88 95 GLU A C 1
ATOM 748 O O . GLU A 1 95 ? -12.258 1.419 13.067 1.00 95.88 95 GLU A O 1
ATOM 753 N N . GLY A 1 96 ? -13.301 1.500 11.096 1.00 95.25 96 GLY A N 1
ATOM 754 C CA . GLY A 1 96 ? -13.048 2.935 10.922 1.00 95.25 96 GLY A CA 1
ATOM 755 C C . GLY A 1 96 ? -11.608 3.274 10.527 1.00 95.25 96 GLY A C 1
ATOM 756 O O . GLY A 1 96 ? -11.200 4.424 10.654 1.00 95.25 96 GLY A O 1
ATOM 757 N N . ARG A 1 97 ? -10.835 2.297 10.044 1.00 95.44 97 ARG A N 1
ATOM 758 C CA . ARG A 1 97 ? -9.491 2.452 9.472 1.00 95.44 97 ARG A CA 1
ATOM 759 C C . ARG A 1 97 ? -9.500 1.998 8.020 1.00 95.44 97 ARG A C 1
ATOM 761 O O . ARG A 1 97 ? -10.292 1.136 7.633 1.00 95.44 97 ARG A O 1
ATOM 768 N N . VAL A 1 98 ? -8.612 2.573 7.225 1.00 95.69 98 VAL A N 1
ATOM 769 C CA . VAL A 1 98 ? -8.407 2.246 5.816 1.00 95.69 98 VAL A CA 1
ATOM 770 C C . VAL A 1 98 ? -6.943 1.902 5.619 1.00 95.69 98 VAL A C 1
ATOM 772 O O . VAL A 1 98 ? -6.075 2.660 6.042 1.00 95.69 98 VAL A O 1
ATOM 775 N N . LEU A 1 99 ? -6.684 0.777 4.964 1.00 96.50 99 LEU A N 1
ATOM 776 C CA . LEU A 1 99 ? -5.362 0.338 4.542 1.00 96.50 99 LEU A CA 1
ATOM 777 C C . LEU A 1 99 ? -5.272 0.447 3.020 1.00 96.50 99 LEU A C 1
ATOM 779 O O . LEU A 1 99 ? -6.138 -0.023 2.283 1.00 96.50 99 LEU A O 1
ATOM 783 N N . PHE A 1 100 ? -4.197 1.069 2.571 1.00 95.25 100 PHE A N 1
ATOM 784 C CA . PHE A 1 100 ? -3.861 1.321 1.186 1.00 95.25 100 PHE A CA 1
ATOM 785 C C . PHE A 1 100 ? -2.576 0.573 0.848 1.00 95.25 100 PHE A C 1
ATOM 787 O O . PHE A 1 100 ? -1.543 0.786 1.488 1.00 95.25 100 PHE A O 1
ATOM 794 N N . VAL A 1 101 ? -2.638 -0.295 -0.159 1.00 96.69 101 VAL A N 1
ATOM 795 C CA . VAL A 1 101 ? -1.474 -1.008 -0.686 1.00 96.69 101 VAL A CA 1
ATOM 796 C C . VAL A 1 101 ? -1.325 -0.653 -2.157 1.00 96.69 101 VAL A C 1
ATOM 798 O O . VAL A 1 101 ? -2.195 -0.977 -2.959 1.00 96.69 101 VAL A O 1
ATOM 801 N N . MET A 1 102 ? -0.232 0.016 -2.511 1.00 95.56 102 MET A N 1
ATOM 802 C CA . MET A 1 102 ? 0.104 0.339 -3.899 1.00 95.56 102 MET A CA 1
ATOM 803 C C . MET A 1 102 ? 1.382 -0.373 -4.289 1.00 95.56 102 MET A C 1
ATOM 805 O O . MET A 1 102 ? 2.372 -0.281 -3.575 1.00 95.56 102 MET A O 1
ATOM 809 N N . ILE A 1 103 ? 1.362 -1.068 -5.414 1.00 96.31 103 ILE A N 1
ATOM 810 C CA . ILE A 1 103 ? 2.436 -1.930 -5.891 1.00 96.31 103 ILE A CA 1
ATOM 811 C C . ILE A 1 103 ? 2.772 -1.473 -7.303 1.00 96.31 103 ILE A C 1
ATOM 813 O O . ILE A 1 103 ? 1.876 -1.332 -8.127 1.00 96.31 103 ILE A O 1
ATOM 817 N N . ALA A 1 104 ? 4.047 -1.234 -7.577 1.00 94.81 104 ALA A N 1
ATOM 818 C CA . ALA A 1 104 ? 4.548 -0.875 -8.895 1.00 94.81 104 ALA A CA 1
ATOM 819 C C . ALA A 1 104 ? 5.806 -1.690 -9.214 1.00 94.81 104 ALA A C 1
ATOM 821 O O . ALA A 1 104 ? 6.608 -1.993 -8.321 1.00 94.81 104 ALA A O 1
ATOM 822 N N . ALA A 1 105 ? 5.991 -2.037 -10.486 1.00 93.88 105 ALA A N 1
ATOM 823 C CA . ALA A 1 105 ? 7.248 -2.598 -10.967 1.00 93.88 105 ALA A CA 1
ATOM 824 C C . ALA A 1 105 ? 8.378 -1.557 -10.833 1.00 93.88 105 ALA A C 1
ATOM 826 O O . ALA A 1 105 ? 8.149 -0.353 -10.954 1.00 93.88 105 ALA A O 1
ATOM 827 N N . GLU A 1 106 ? 9.597 -2.000 -10.517 1.00 88.88 106 GLU A N 1
ATOM 828 C CA . GLU A 1 106 ? 10.747 -1.095 -10.353 1.00 88.88 106 GLU A CA 1
ATOM 829 C C . GLU A 1 106 ? 11.492 -0.816 -11.671 1.00 88.88 106 GLU A C 1
ATOM 831 O O . GLU A 1 106 ? 12.090 0.250 -11.823 1.00 88.88 106 GLU A O 1
ATOM 836 N N . SER A 1 107 ? 11.440 -1.746 -12.623 1.00 82.12 107 SER A N 1
ATOM 837 C CA . SER A 1 107 ? 11.970 -1.612 -13.983 1.00 82.12 107 SER A CA 1
ATOM 838 C C . SER A 1 107 ? 11.228 -2.556 -14.932 1.00 82.12 107 SER A C 1
ATOM 840 O O . SER A 1 107 ? 10.521 -3.452 -14.472 1.00 82.12 107 SER A O 1
ATOM 842 N N . ASP A 1 108 ? 11.447 -2.391 -16.239 1.00 73.31 108 ASP A N 1
ATOM 843 C CA . ASP A 1 108 ? 10.917 -3.269 -17.300 1.00 73.31 108 ASP A CA 1
ATOM 844 C C . ASP A 1 108 ? 11.417 -4.726 -17.210 1.00 73.31 108 ASP A C 1
ATOM 846 O O . ASP A 1 108 ? 10.988 -5.582 -17.977 1.00 73.31 108 ASP A O 1
ATOM 850 N N . ASP A 1 109 ? 12.347 -5.029 -16.297 1.00 72.19 109 ASP A N 1
ATOM 851 C CA . ASP A 1 109 ? 12.924 -6.368 -16.160 1.00 72.19 109 ASP A CA 1
ATOM 852 C C . ASP A 1 109 ? 12.078 -7.309 -15.276 1.00 72.19 109 ASP A C 1
ATOM 854 O O . ASP A 1 109 ? 12.547 -8.399 -14.958 1.00 72.19 109 ASP A O 1
ATOM 858 N N . ASP A 1 110 ? 10.880 -6.897 -14.829 1.00 67.62 110 ASP A N 1
ATOM 859 C CA . ASP A 1 110 ? 9.854 -7.678 -14.094 1.00 67.62 110 ASP A CA 1
ATOM 860 C C . ASP A 1 110 ? 10.292 -8.404 -12.798 1.00 67.62 110 ASP A C 1
ATOM 862 O O . ASP A 1 110 ? 9.497 -9.063 -12.122 1.00 67.62 110 ASP A O 1
ATOM 866 N N . LEU A 1 111 ? 11.558 -8.291 -12.397 1.00 82.31 111 LEU A N 1
ATOM 867 C CA . LEU A 1 111 ? 12.150 -9.067 -11.299 1.00 82.31 111 LEU A CA 1
ATOM 868 C C . LEU A 1 111 ? 12.191 -8.318 -9.961 1.00 82.31 111 LEU A C 1
ATOM 870 O O . LEU A 1 111 ? 12.729 -8.826 -8.968 1.00 82.31 111 LEU A O 1
ATOM 874 N N . GLY A 1 112 ? 11.621 -7.119 -9.910 1.00 90.88 112 GLY A N 1
ATOM 875 C CA . GLY A 1 112 ? 11.560 -6.307 -8.709 1.00 90.88 112 GLY A CA 1
ATOM 876 C C . GLY A 1 112 ? 10.326 -5.425 -8.685 1.00 90.88 112 GLY A C 1
ATOM 877 O O . GLY A 1 112 ? 9.918 -4.859 -9.697 1.00 90.88 112 GLY A O 1
ATOM 878 N N . CYS A 1 113 ? 9.760 -5.270 -7.497 1.00 94.44 113 CYS A N 1
ATOM 879 C CA . CYS A 1 113 ? 8.663 -4.352 -7.267 1.00 94.44 113 CYS A CA 1
ATOM 880 C C . CYS A 1 113 ? 8.958 -3.457 -6.070 1.00 94.44 113 CYS A C 1
ATOM 882 O O . CYS A 1 113 ? 9.588 -3.859 -5.079 1.00 94.44 113 CYS A O 1
ATOM 884 N N . ARG A 1 114 ? 8.416 -2.248 -6.137 1.00 95.06 114 ARG A N 1
ATOM 885 C CA . ARG A 1 114 ? 8.292 -1.356 -4.998 1.00 95.06 114 ARG A CA 1
ATOM 886 C C . ARG A 1 114 ? 6.830 -1.265 -4.616 1.00 95.06 114 ARG A C 1
ATOM 888 O O . ARG A 1 114 ? 5.959 -1.181 -5.474 1.00 95.06 114 ARG A O 1
ATOM 895 N N . PHE A 1 115 ? 6.559 -1.268 -3.323 1.00 95.81 115 PHE A N 1
ATOM 896 C CA . PHE A 1 115 ? 5.199 -1.132 -2.840 1.00 95.81 115 PHE A CA 1
ATOM 897 C C . PHE A 1 115 ? 5.132 -0.265 -1.599 1.00 95.81 115 PHE A C 1
ATOM 899 O O . PHE A 1 115 ? 6.072 -0.195 -0.807 1.00 95.81 115 PHE A O 1
ATOM 906 N N . VAL A 1 116 ? 4.009 0.419 -1.451 1.00 95.38 116 VAL A N 1
ATOM 907 C CA . VAL A 1 116 ? 3.707 1.289 -0.327 1.00 95.38 116 VAL A CA 1
ATOM 908 C C . VAL A 1 116 ? 2.537 0.700 0.433 1.00 95.38 116 VAL A C 1
ATOM 910 O O . VAL A 1 116 ? 1.515 0.367 -0.160 1.00 95.38 116 VAL A O 1
ATOM 913 N N . VAL A 1 117 ? 2.698 0.605 1.748 1.00 95.81 117 VAL A N 1
ATOM 914 C CA . VAL A 1 117 ? 1.649 0.227 2.691 1.00 95.81 117 VAL A CA 1
ATOM 915 C C . VAL A 1 117 ? 1.371 1.439 3.565 1.00 95.81 117 VAL A C 1
ATOM 917 O O . VAL A 1 117 ? 2.269 1.917 4.263 1.00 95.81 117 VAL A O 1
ATOM 920 N N . ALA A 1 118 ? 0.150 1.954 3.508 1.00 94.69 118 ALA A N 1
ATOM 921 C CA . ALA A 1 118 ? -0.268 3.107 4.290 1.00 94.69 118 ALA A CA 1
ATOM 922 C C . ALA A 1 118 ? -1.605 2.849 4.977 1.00 94.69 118 ALA A C 1
ATOM 924 O O . ALA A 1 118 ? -2.483 2.216 4.401 1.00 94.69 118 ALA A O 1
ATOM 925 N N . GLU A 1 119 ? -1.781 3.372 6.183 1.00 94.25 119 GLU A N 1
ATOM 926 C CA . GLU A 1 119 ? -3.045 3.289 6.916 1.00 94.25 119 GLU A CA 1
ATOM 927 C C . GLU A 1 119 ? -3.433 4.657 7.450 1.00 94.25 119 GLU A C 1
ATOM 929 O O . GLU A 1 119 ? -2.575 5.413 7.909 1.00 94.25 119 GLU A O 1
ATOM 934 N N . ALA A 1 120 ? -4.729 4.950 7.413 1.00 93.81 120 ALA A N 1
ATOM 935 C CA . ALA A 1 120 ? -5.313 6.146 8.000 1.00 93.81 120 ALA A CA 1
ATOM 936 C C . ALA A 1 120 ? -6.720 5.861 8.555 1.00 93.81 120 ALA A C 1
ATOM 938 O O . ALA A 1 120 ? -7.356 4.880 8.157 1.00 93.81 120 ALA A O 1
ATOM 939 N N . PRO A 1 121 ? -7.254 6.721 9.438 1.00 94.12 121 PRO A N 1
ATOM 940 C CA . PRO A 1 121 ? -8.663 6.735 9.790 1.00 94.12 121 PRO A CA 1
ATOM 941 C C . PRO A 1 121 ? -9.561 6.856 8.556 1.00 94.12 121 PRO A C 1
ATOM 943 O O . PRO A 1 121 ? -9.254 7.551 7.584 1.00 94.12 121 PRO A O 1
ATOM 946 N N . GLN A 1 122 ? -10.716 6.207 8.611 1.00 89.56 122 GLN A N 1
ATOM 947 C CA . GLN A 1 122 ? -11.755 6.334 7.604 1.00 89.56 122 GLN A CA 1
ATOM 948 C C . GLN A 1 122 ? -12.228 7.792 7.533 1.00 89.56 122 GLN A C 1
ATOM 950 O O . GLN A 1 122 ? -12.448 8.442 8.552 1.00 89.56 122 GLN A O 1
ATOM 955 N N . GLY A 1 123 ? -12.361 8.314 6.314 1.00 87.19 123 GLY A N 1
ATOM 956 C CA . GLY A 1 123 ? -12.642 9.732 6.064 1.00 87.19 123 GLY A CA 1
ATOM 957 C C . GLY A 1 123 ? -11.394 10.564 5.754 1.00 87.19 123 GLY A C 1
ATOM 958 O O . GLY A 1 123 ? -11.520 11.622 5.136 1.00 87.19 123 GLY A O 1
ATOM 959 N N . VAL A 1 124 ? -10.190 10.069 6.069 1.00 85.00 124 VAL A N 1
ATOM 960 C CA . VAL A 1 124 ? -8.944 10.653 5.557 1.00 85.00 124 VAL A CA 1
ATOM 961 C C . VAL A 1 124 ? -8.765 10.211 4.108 1.00 85.00 124 VAL A C 1
ATOM 963 O O . VAL A 1 124 ? -8.600 9.031 3.800 1.00 85.00 124 VAL A O 1
ATOM 966 N N . ASN A 1 125 ? -8.822 11.170 3.188 1.00 77.81 125 ASN A N 1
ATOM 967 C CA . ASN A 1 125 ? -8.660 10.901 1.765 1.00 77.81 125 ASN A CA 1
ATOM 968 C C . ASN A 1 125 ? -7.168 10.777 1.420 1.00 77.81 125 ASN A C 1
ATOM 970 O O . ASN A 1 125 ? -6.520 11.777 1.110 1.00 77.81 125 ASN A O 1
ATOM 974 N N . ILE A 1 126 ? -6.631 9.554 1.477 1.00 78.12 126 ILE A N 1
ATOM 975 C CA . ILE A 1 126 ? -5.311 9.236 0.922 1.00 78.12 126 ILE A CA 1
ATOM 976 C C . ILE A 1 126 ? -5.457 9.191 -0.598 1.00 78.12 126 ILE A C 1
ATOM 978 O O . ILE A 1 126 ? -5.961 8.216 -1.165 1.00 78.12 126 ILE A O 1
ATOM 982 N N . ARG A 1 127 ? -5.045 10.258 -1.283 1.00 78.25 127 ARG A N 1
ATOM 983 C CA . ARG A 1 127 ? -5.136 10.287 -2.742 1.00 78.25 127 ARG A CA 1
ATOM 984 C C . ARG A 1 127 ? -3.987 9.459 -3.321 1.00 78.25 127 ARG A C 1
ATOM 986 O O . ARG A 1 127 ? -2.847 9.670 -2.910 1.00 78.25 127 ARG A O 1
ATOM 993 N N . PRO A 1 128 ? -4.230 8.607 -4.334 1.00 75.31 128 PRO A N 1
ATOM 994 C CA . PRO A 1 128 ? -3.174 7.830 -4.991 1.00 75.31 128 PRO A CA 1
ATOM 995 C C . PRO A 1 128 ? -1.965 8.674 -5.406 1.00 75.31 128 PRO A C 1
ATOM 997 O O . PRO A 1 128 ? -0.823 8.259 -5.244 1.00 75.31 128 PRO A O 1
ATOM 1000 N N . LYS A 1 129 ? -2.211 9.909 -5.861 1.00 78.00 129 LYS A N 1
ATOM 1001 C CA . LYS A 1 129 ? -1.169 10.858 -6.276 1.00 78.00 129 LYS A CA 1
ATOM 1002 C C . LYS A 1 129 ? -0.164 11.212 -5.170 1.00 78.00 129 LYS A C 1
ATOM 1004 O O . LYS A 1 129 ? 0.991 11.477 -5.482 1.00 78.00 129 LYS A O 1
ATOM 1009 N N . ASP A 1 130 ? -0.592 11.199 -3.906 1.00 76.00 130 ASP A N 1
ATOM 1010 C CA . ASP A 1 130 ? 0.259 11.522 -2.753 1.00 76.00 130 ASP A CA 1
ATOM 1011 C C . ASP A 1 130 ? 1.169 10.330 -2.387 1.00 76.00 130 ASP A C 1
ATOM 1013 O O . ASP A 1 130 ? 2.124 10.460 -1.621 1.00 76.00 130 ASP A O 1
ATOM 1017 N N . VAL A 1 131 ? 0.893 9.152 -2.958 1.00 75.25 131 VAL A N 1
ATOM 1018 C CA . VAL A 1 131 ? 1.689 7.931 -2.786 1.00 75.25 131 VAL A CA 1
ATOM 1019 C C . VAL A 1 131 ? 2.513 7.606 -4.035 1.00 75.25 131 VAL A C 1
ATOM 1021 O O . VAL A 1 131 ? 3.645 7.138 -3.931 1.00 75.25 131 VAL A O 1
ATOM 1024 N N . GLN A 1 132 ? 1.993 7.921 -5.221 1.00 75.94 132 GLN A N 1
ATOM 1025 C CA . GLN A 1 132 ? 2.638 7.620 -6.499 1.00 75.94 132 GLN A CA 1
ATOM 1026 C C . GLN A 1 132 ? 3.967 8.367 -6.699 1.00 75.94 132 GLN A C 1
ATOM 1028 O O . GLN A 1 132 ? 4.868 7.844 -7.357 1.00 75.94 132 GLN A O 1
ATOM 1033 N N . GLY A 1 133 ? 4.118 9.559 -6.107 1.00 73.19 133 GLY A N 1
ATOM 1034 C CA . GLY A 1 133 ? 5.362 10.335 -6.167 1.00 73.19 133 GLY A CA 1
ATOM 1035 C C . GLY A 1 133 ? 6.585 9.570 -5.644 1.00 73.19 133 GLY A C 1
ATOM 1036 O O . GLY A 1 133 ? 7.650 9.623 -6.260 1.00 73.19 133 GLY A O 1
ATOM 1037 N N . ASP A 1 134 ? 6.414 8.780 -4.584 1.00 69.75 134 ASP A N 1
ATOM 1038 C CA . ASP A 1 134 ? 7.526 8.050 -3.955 1.00 69.75 134 ASP A CA 1
ATOM 1039 C C . ASP A 1 134 ? 7.911 6.784 -4.711 1.00 69.75 134 ASP A C 1
ATOM 1041 O O . ASP A 1 134 ? 9.057 6.328 -4.667 1.00 69.75 134 ASP A O 1
ATOM 1045 N N . LEU A 1 135 ? 6.956 6.203 -5.437 1.00 72.69 135 LEU A N 1
ATOM 1046 C CA . LEU A 1 135 ? 7.235 5.066 -6.305 1.00 72.69 135 LEU A CA 1
ATOM 1047 C C . LEU A 1 135 ? 8.081 5.497 -7.504 1.00 72.69 135 LEU A C 1
ATOM 1049 O O . LEU A 1 135 ? 9.027 4.797 -7.860 1.00 72.69 135 LEU A O 1
ATOM 1053 N N . LYS A 1 136 ? 7.818 6.681 -8.069 1.00 73.12 136 LYS A N 1
ATOM 1054 C CA . LYS A 1 136 ? 8.560 7.179 -9.237 1.00 73.12 136 LYS A CA 1
ATOM 1055 C C . LYS A 1 136 ? 9.941 7.763 -8.887 1.00 73.12 136 LYS A C 1
ATOM 1057 O O . LYS A 1 136 ? 10.778 7.860 -9.778 1.00 73.12 136 LYS A O 1
ATOM 1062 N N . ASN A 1 137 ? 10.228 8.113 -7.625 1.00 67.50 137 ASN A N 1
ATOM 1063 C CA . ASN A 1 137 ? 11.500 8.751 -7.243 1.00 67.50 137 ASN A CA 1
ATOM 1064 C C . ASN A 1 137 ? 12.084 8.232 -5.899 1.00 67.50 137 ASN A C 1
ATOM 1066 O O . ASN A 1 137 ? 11.988 8.908 -4.877 1.00 67.50 137 ASN A O 1
ATOM 1070 N N . PRO A 1 138 ? 12.753 7.060 -5.872 1.00 55.94 138 PRO A N 1
ATOM 1071 C CA . PRO A 1 138 ? 13.214 6.394 -4.634 1.00 55.94 138 PRO A CA 1
ATOM 1072 C C . PRO A 1 138 ? 14.306 7.099 -3.828 1.00 55.94 138 PRO A C 1
ATOM 1074 O O . PRO A 1 138 ? 14.675 6.629 -2.754 1.00 55.94 138 PRO A O 1
ATOM 1077 N N . GLY A 1 139 ? 14.913 8.146 -4.370 1.00 51.50 139 GLY A N 1
ATOM 1078 C CA . GLY A 1 139 ? 16.140 8.707 -3.810 1.00 51.50 139 GLY A CA 1
ATOM 1079 C C . GLY A 1 139 ? 16.377 10.154 -4.193 1.00 51.50 139 GLY A C 1
ATOM 1080 O O . GLY A 1 139 ? 17.495 10.644 -4.038 1.00 51.50 139 GLY A O 1
ATOM 1081 N N . GLY A 1 140 ? 15.347 10.842 -4.692 1.00 50.88 140 GLY A N 1
ATOM 1082 C CA . GLY A 1 140 ? 15.413 12.290 -4.763 1.00 50.88 140 GLY A CA 1
ATOM 1083 C C . GLY A 1 140 ? 15.574 12.817 -3.335 1.00 50.88 140 GLY A C 1
ATOM 1084 O O . GLY A 1 140 ? 14.794 12.411 -2.470 1.00 50.88 140 GLY A O 1
ATOM 1085 N N . PRO A 1 141 ? 16.563 13.679 -3.034 1.00 51.28 141 PRO A N 1
ATOM 1086 C CA . PRO A 1 141 ? 16.523 14.417 -1.780 1.00 51.28 141 PRO A CA 1
ATOM 1087 C C . PRO A 1 141 ? 15.139 15.079 -1.669 1.00 51.28 141 PRO A C 1
ATOM 1089 O O . PRO A 1 141 ? 14.624 15.525 -2.703 1.00 51.28 141 PRO A O 1
ATOM 1092 N N . PRO A 1 142 ? 14.521 15.123 -0.471 1.00 52.31 142 PRO A N 1
ATOM 1093 C CA . PRO A 1 142 ? 13.235 15.792 -0.285 1.00 52.31 142 PRO A CA 1
ATOM 1094 C C . PRO A 1 142 ? 13.323 17.151 -0.965 1.00 52.31 142 PRO A C 1
ATOM 1096 O O . PRO A 1 142 ? 14.279 17.877 -0.693 1.00 52.31 142 PRO A O 1
ATOM 1099 N N . ASN A 1 143 ? 12.417 17.427 -1.913 1.00 49.59 143 ASN A N 1
ATOM 1100 C CA . ASN A 1 143 ? 12.509 18.592 -2.790 1.00 49.59 143 ASN A CA 1
ATOM 1101 C C . ASN A 1 143 ? 12.770 19.842 -1.929 1.00 49.59 143 ASN A C 1
ATOM 1103 O O . ASN A 1 143 ? 11.844 20.296 -1.252 1.00 49.59 143 ASN A O 1
A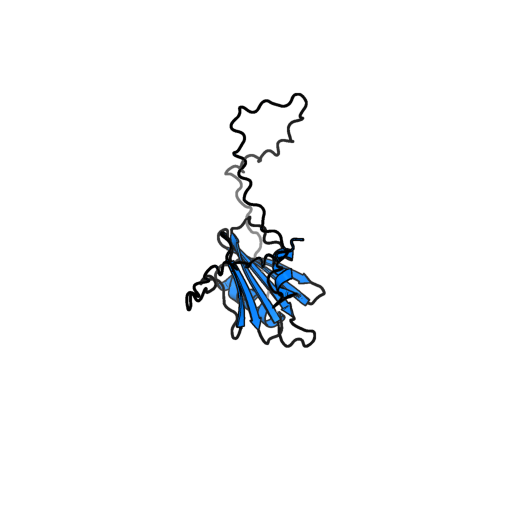TOM 1107 N N . PRO A 1 144 ? 13.995 20.405 -1.925 1.00 48.25 144 PRO A N 1
ATOM 1108 C CA . PRO A 1 144 ? 14.359 21.462 -0.981 1.00 48.25 144 PRO A CA 1
ATOM 1109 C C . PRO A 1 144 ? 13.583 22.759 -1.230 1.00 48.25 144 PRO A C 1
ATOM 1111 O O . PRO A 1 144 ? 13.620 23.670 -0.409 1.00 48.25 144 PRO A O 1
ATOM 1114 N N . GLY A 1 145 ? 12.914 22.852 -2.386 1.00 43.53 145 GLY A N 1
ATOM 1115 C CA . GLY A 1 145 ? 12.077 23.973 -2.790 1.00 43.53 145 GLY A CA 1
ATOM 1116 C C . GLY A 1 145 ? 10.577 23.732 -2.634 1.00 43.53 145 GLY A C 1
ATOM 1117 O O . GLY A 1 145 ? 9.809 24.609 -3.024 1.00 43.53 145 GLY A O 1
ATOM 1118 N N . ALA A 1 146 ? 10.132 22.588 -2.098 1.00 44.03 146 ALA A N 1
ATOM 1119 C CA . ALA A 1 146 ? 8.737 22.465 -1.691 1.00 44.03 146 ALA A CA 1
ATOM 1120 C C . ALA A 1 146 ? 8.524 23.437 -0.519 1.00 44.03 146 ALA A C 1
ATOM 1122 O O . ALA A 1 146 ? 9.182 23.279 0.515 1.00 44.03 146 ALA A O 1
ATOM 1123 N N . PRO A 1 147 ? 7.679 24.477 -0.663 1.00 55.88 147 PRO A N 1
ATOM 1124 C CA . PRO A 1 147 ? 7.394 25.347 0.461 1.00 55.88 147 PRO A CA 1
ATOM 1125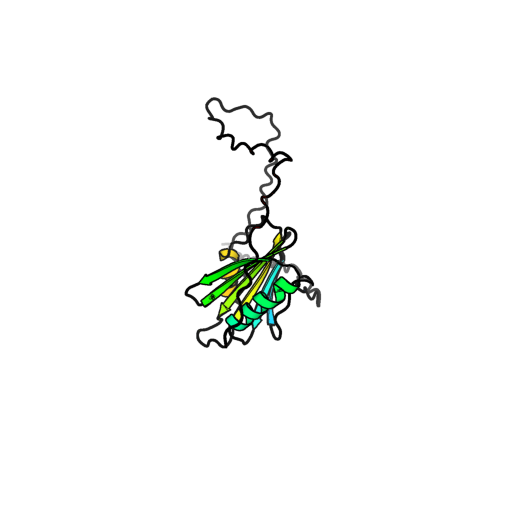 C C . PRO A 1 147 ? 6.852 24.472 1.597 1.00 55.88 147 PRO A C 1
ATOM 1127 O O . PRO A 1 147 ? 6.084 23.541 1.324 1.00 55.88 147 PRO A O 1
ATOM 1130 N N . PRO A 1 148 ? 7.251 24.730 2.855 1.00 54.47 148 PRO A N 1
ATOM 1131 C CA . PRO A 1 148 ? 6.644 24.041 3.979 1.00 54.47 148 PRO A CA 1
ATOM 1132 C C . PRO A 1 148 ? 5.121 24.169 3.855 1.00 54.47 148 PRO A C 1
ATOM 1134 O O . PRO A 1 148 ? 4.642 25.216 3.393 1.00 54.47 148 PRO A O 1
ATOM 1137 N N . PRO A 1 149 ? 4.351 23.130 4.228 1.00 63.31 149 PRO A N 1
ATOM 1138 C CA . PRO A 1 149 ? 2.906 23.264 4.272 1.00 63.31 149 PRO A CA 1
ATOM 1139 C C . PRO A 1 149 ? 2.575 24.534 5.068 1.00 63.31 149 PRO A C 1
ATOM 1141 O O . PRO A 1 149 ? 3.234 24.796 6.084 1.00 63.31 149 PRO A O 1
ATOM 1144 N N . PRO A 1 150 ? 1.627 25.364 4.594 1.00 65.38 150 PRO A N 1
ATOM 1145 C CA . PRO A 1 150 ? 1.260 26.559 5.330 1.00 65.38 150 PRO A CA 1
ATOM 1146 C C . PRO A 1 150 ? 0.891 26.136 6.757 1.00 65.38 150 PRO A C 1
ATOM 1148 O O . PRO A 1 150 ? 0.242 25.097 6.928 1.00 65.38 150 PRO A O 1
ATOM 1151 N N . PRO A 1 151 ? 1.320 26.888 7.787 1.00 74.31 151 PRO A N 1
ATOM 1152 C CA . PRO A 1 151 ? 0.893 26.603 9.147 1.00 74.31 151 PRO A CA 1
ATOM 1153 C C . PRO A 1 151 ? -0.641 26.520 9.172 1.00 74.31 151 PRO A C 1
ATOM 1155 O O . PRO A 1 151 ? -1.287 27.241 8.400 1.00 74.31 151 PRO A O 1
ATOM 1158 N N . PRO A 1 152 ? -1.237 25.656 10.018 1.00 65.50 152 PRO A N 1
ATOM 1159 C CA . PRO A 1 152 ? -2.684 25.637 10.185 1.00 65.50 152 PRO A CA 1
ATOM 1160 C C . PRO A 1 152 ? -3.133 27.075 10.415 1.00 65.50 152 PRO A C 1
ATOM 1162 O O . PRO A 1 152 ? -2.568 27.754 11.273 1.00 65.50 152 PRO A O 1
ATOM 1165 N N . SER A 1 153 ? -4.052 27.559 9.574 1.00 64.75 153 SER A N 1
ATOM 1166 C CA . SER A 1 153 ? -4.461 28.960 9.578 1.00 64.75 153 SER A CA 1
ATOM 1167 C C . SER A 1 153 ? -4.872 29.329 10.999 1.00 64.75 153 SER A C 1
ATOM 1169 O O . SER A 1 153 ? -5.928 28.916 11.469 1.00 64.75 153 SER A O 1
ATOM 1171 N N . SER A 1 154 ? -4.034 30.101 11.696 1.00 50.59 154 SER A N 1
ATOM 1172 C CA . SER A 1 154 ? -4.283 30.563 13.065 1.00 50.59 154 SER A CA 1
ATOM 1173 C C . SER A 1 154 ? -5.378 31.623 13.113 1.00 50.59 154 SER A C 1
ATOM 1175 O O . SER A 1 154 ? -5.416 32.425 14.042 1.00 50.59 154 SER A O 1
ATOM 1177 N N . THR A 1 155 ? -6.233 31.690 12.092 1.00 59.19 155 THR A N 1
ATOM 1178 C CA . THR A 1 155 ? -7.404 32.543 12.111 1.00 59.19 155 THR A CA 1
ATOM 1179 C C . THR A 1 155 ? -8.338 31.927 13.145 1.00 59.19 155 THR A C 1
ATOM 1181 O O . THR A 1 155 ? -8.866 30.839 12.900 1.00 59.19 155 THR A O 1
ATOM 1184 N N . PRO A 1 156 ? -8.519 32.558 14.321 1.00 65.38 156 PRO A N 1
ATOM 1185 C CA . PRO A 1 156 ? -9.558 32.107 15.222 1.00 65.38 156 PRO A CA 1
ATOM 1186 C C . PRO A 1 156 ? -10.874 32.101 14.434 1.00 65.38 156 PRO A C 1
ATOM 1188 O O . PRO A 1 156 ? -11.078 32.988 13.591 1.00 65.38 156 PRO A O 1
ATOM 1191 N N . PRO A 1 157 ? -11.765 31.122 14.668 1.00 66.50 157 PRO A N 1
ATOM 1192 C CA . PRO A 1 157 ? -13.109 31.208 14.123 1.00 66.50 157 PRO A CA 1
ATOM 1193 C C . PRO A 1 157 ? -13.672 32.589 14.491 1.00 66.50 157 PRO A C 1
ATOM 1195 O O . PRO A 1 157 ? -13.418 33.060 15.603 1.00 66.50 157 PRO A O 1
ATOM 1198 N N . PRO A 1 158 ? -14.362 33.285 13.574 1.00 67.62 158 PRO A N 1
ATOM 1199 C CA . PRO A 1 158 ? -14.874 34.617 13.849 1.00 67.62 158 PRO A CA 1
ATOM 1200 C C . PRO A 1 158 ? -15.789 34.571 15.079 1.00 67.62 158 PRO A C 1
ATOM 1202 O O . PRO A 1 158 ? -16.925 34.110 15.008 1.00 67.62 158 PRO A O 1
ATOM 1205 N N . SER A 1 159 ? -15.287 35.059 16.216 1.00 59.31 159 SER A N 1
ATOM 1206 C CA . SER A 1 159 ? -16.010 35.190 17.485 1.00 59.31 159 SER A CA 1
ATOM 1207 C C . SER A 1 159 ? -16.955 36.393 17.448 1.00 59.31 159 SER A C 1
ATOM 1209 O O . SER A 1 159 ? -16.887 37.287 18.289 1.00 59.31 159 SER A O 1
ATOM 1211 N N . GLY A 1 160 ? -17.798 36.462 16.421 1.00 68.50 160 GLY A N 1
ATOM 1212 C CA . GLY A 1 160 ? -18.791 37.510 16.246 1.00 68.50 160 GLY A CA 1
ATOM 1213 C C . GLY A 1 160 ? -20.164 36.901 15.977 1.00 68.50 160 GLY A C 1
ATOM 1214 O O . GLY A 1 160 ? -20.247 35.852 15.338 1.00 68.50 160 GLY A O 1
ATOM 1215 N N . PRO A 1 161 ? -21.258 37.534 16.435 1.00 72.00 161 PRO A N 1
ATOM 1216 C CA . PRO A 1 161 ? -22.594 37.137 16.018 1.00 72.00 161 PRO A CA 1
ATOM 1217 C C . PRO A 1 161 ? -22.658 37.211 14.491 1.00 72.00 161 PRO A C 1
ATOM 1219 O O . PRO A 1 161 ? -22.383 38.265 13.912 1.00 72.00 161 PRO A O 1
ATOM 1222 N N . TYR A 1 162 ? -22.984 36.087 13.850 1.00 62.53 162 TYR A N 1
ATOM 1223 C CA . TYR A 1 162 ? -23.246 36.020 12.415 1.00 62.53 162 TYR A CA 1
ATOM 1224 C C . TYR A 1 162 ? -24.239 37.131 12.057 1.00 62.53 162 TYR A C 1
ATOM 1226 O O . TYR A 1 162 ? -25.417 37.057 12.402 1.00 62.53 162 TYR A O 1
ATOM 1234 N N . LYS A 1 163 ? -23.766 38.187 11.388 1.00 67.12 163 LYS A N 1
ATOM 1235 C CA . LYS A 1 163 ? -24.647 39.125 10.698 1.00 67.12 163 LYS A CA 1
ATOM 1236 C C . LYS A 1 163 ? -24.959 38.494 9.343 1.00 67.12 163 LYS A C 1
ATOM 1238 O O . LYS A 1 163 ? -24.027 38.328 8.556 1.00 67.12 163 LYS A O 1
ATOM 1243 N N . PRO A 1 164 ? -26.218 38.120 9.060 1.00 64.12 164 PRO A N 1
ATOM 1244 C CA . PRO A 1 164 ? -26.579 37.670 7.729 1.00 64.12 164 PRO A CA 1
ATOM 1245 C C . PRO A 1 164 ? -26.256 38.787 6.737 1.00 64.12 164 PRO A C 1
ATOM 1247 O O . PRO A 1 164 ? -26.659 39.935 6.930 1.00 64.12 164 PRO A O 1
ATOM 1250 N N . VAL A 1 165 ? -25.494 38.454 5.697 1.00 72.19 165 VAL A N 1
ATOM 1251 C CA . VAL A 1 165 ? -25.227 39.367 4.585 1.00 72.19 165 VAL A CA 1
ATOM 1252 C C . VAL A 1 165 ? -26.557 39.588 3.855 1.00 72.19 165 VAL A C 1
ATOM 1254 O O . VAL A 1 165 ? -27.143 38.607 3.386 1.00 72.19 165 VAL A O 1
ATOM 1257 N N . PRO A 1 166 ? -27.072 40.828 3.755 1.00 68.75 166 PRO A N 1
ATOM 1258 C CA . PRO A 1 166 ? -28.290 41.095 3.000 1.00 68.75 166 PRO A CA 1
ATOM 1259 C C . PRO A 1 166 ? -28.089 40.674 1.539 1.00 68.75 166 PRO A C 1
ATOM 1261 O O . PRO A 1 166 ? -27.222 41.212 0.856 1.00 68.75 166 PRO A O 1
ATOM 1264 N N . GLY A 1 167 ? -28.864 39.692 1.075 1.00 71.62 167 GLY A N 1
ATOM 1265 C CA . GLY A 1 167 ? -28.828 39.205 -0.310 1.00 71.62 167 GLY A CA 1
ATOM 1266 C C . GLY A 1 167 ? -28.077 37.891 -0.545 1.00 71.62 167 GLY A C 1
ATOM 1267 O O . GLY A 1 167 ? -28.095 37.398 -1.669 1.00 71.62 167 GLY A O 1
ATOM 1268 N N . ALA A 1 168 ? -27.464 37.282 0.477 1.00 65.31 168 ALA A N 1
ATOM 1269 C CA . ALA A 1 168 ? -26.925 35.930 0.338 1.00 65.31 168 ALA A CA 1
ATOM 1270 C C . ALA A 1 168 ? -28.069 34.904 0.376 1.00 65.31 168 ALA A C 1
ATOM 1272 O O . ALA A 1 168 ? -28.724 34.724 1.404 1.00 65.31 168 ALA A O 1
ATOM 1273 N N . THR A 1 169 ? -28.327 34.244 -0.753 1.00 72.12 169 THR A N 1
ATOM 1274 C CA . THR A 1 169 ? -29.248 33.106 -0.824 1.00 72.12 169 THR A CA 1
ATOM 1275 C C . THR A 1 169 ? -28.696 31.984 0.063 1.00 72.12 169 THR A C 1
ATOM 1277 O O . THR A 1 169 ? -27.533 31.611 -0.111 1.00 72.12 169 THR A O 1
ATOM 1280 N N . PRO A 1 170 ? -29.465 31.463 1.037 1.00 69.44 170 PRO A N 1
ATOM 1281 C CA . PRO A 1 170 ? -28.993 30.366 1.871 1.00 69.44 170 PRO A CA 1
ATOM 1282 C C . PRO A 1 170 ? -28.667 29.145 0.994 1.00 69.44 170 PRO A C 1
ATOM 1284 O O . PRO A 1 170 ? -29.362 28.912 -0.001 1.00 69.44 170 PRO A O 1
ATOM 1287 N N . PRO A 1 171 ? -27.620 28.370 1.331 1.00 70.50 171 PRO A N 1
ATOM 1288 C CA . PRO A 1 171 ? -27.325 27.136 0.620 1.00 70.50 171 PRO A CA 1
ATOM 1289 C C . PRO A 1 171 ? -28.526 26.180 0.713 1.00 70.50 171 PRO A C 1
ATOM 1291 O O . PRO A 1 171 ? -29.241 26.194 1.722 1.00 70.50 171 PRO A O 1
ATOM 1294 N N . PRO A 1 172 ? -28.771 25.357 -0.321 1.00 66.69 172 PRO A N 1
ATOM 1295 C CA . PRO A 1 172 ? -29.839 24.373 -0.290 1.00 66.69 172 PRO A CA 1
ATOM 1296 C C . PRO A 1 172 ? -29.624 23.440 0.901 1.00 66.69 172 PRO A C 1
ATOM 1298 O O . PRO A 1 172 ? -28.563 22.840 1.071 1.00 66.69 172 PRO A O 1
ATOM 1301 N N . TYR A 1 173 ? -30.643 23.362 1.750 1.00 57.50 173 TYR A N 1
ATOM 1302 C CA . TYR A 1 173 ? -30.687 22.459 2.886 1.00 57.50 173 TYR A CA 1
ATOM 1303 C C . TYR A 1 173 ? -30.710 21.023 2.342 1.00 57.50 173 TYR A C 1
ATOM 1305 O O . TYR A 1 173 ? -31.745 20.551 1.873 1.00 57.50 173 TYR A O 1
ATOM 1313 N N . HIS A 1 174 ? -29.568 20.334 2.356 1.00 60.28 174 HIS A N 1
ATOM 1314 C CA . HIS A 1 174 ? -29.536 18.884 2.189 1.00 60.28 174 HIS A CA 1
ATOM 1315 C C . HIS A 1 174 ? -30.032 18.284 3.500 1.00 60.28 174 HIS A C 1
ATOM 1317 O O . HIS A 1 174 ? -29.261 18.064 4.426 1.00 60.28 174 HIS A O 1
ATOM 1323 N N . GLY A 1 175 ? -31.351 18.133 3.607 1.00 55.88 175 GLY A N 1
ATOM 1324 C CA . GLY A 1 175 ? -31.965 17.463 4.740 1.00 55.88 175 GLY A CA 1
ATOM 1325 C C . GLY A 1 175 ? -31.466 16.026 4.815 1.00 55.88 175 GLY A C 1
ATOM 1326 O O . GLY A 1 175 ? -31.718 15.238 3.904 1.00 55.88 175 GLY A O 1
ATOM 1327 N N . ASP A 1 176 ? -30.785 15.697 5.909 1.00 55.06 176 ASP A N 1
ATOM 1328 C CA . ASP A 1 176 ? -30.751 14.339 6.431 1.00 55.06 176 ASP A CA 1
ATOM 1329 C C . ASP A 1 176 ? -32.201 13.865 6.569 1.00 55.06 176 ASP A C 1
ATOM 1331 O O . ASP A 1 176 ? -32.999 14.425 7.328 1.00 55.06 176 ASP A O 1
ATOM 1335 N N . GLY A 1 177 ? -32.569 12.882 5.748 1.00 60.50 177 GLY A N 1
ATOM 1336 C CA . GLY A 1 177 ? -33.872 12.241 5.823 1.00 60.50 177 GLY A CA 1
ATOM 1337 C C . GLY A 1 177 ? -34.091 11.626 7.211 1.00 60.50 177 GLY A C 1
ATOM 1338 O O . GLY A 1 177 ? -33.126 11.255 7.884 1.00 60.50 177 GLY A O 1
ATOM 1339 N N . PRO A 1 178 ? -35.350 11.511 7.664 1.00 67.50 178 PRO A N 1
ATOM 1340 C CA . PRO A 1 178 ? -35.647 10.875 8.938 1.00 67.50 178 PRO A CA 1
ATOM 1341 C C . PRO A 1 178 ? -35.108 9.433 8.955 1.00 67.50 178 PRO A C 1
ATOM 1343 O O . PRO A 1 178 ? -35.126 8.761 7.919 1.00 67.50 178 PRO A O 1
ATOM 1346 N N . PRO A 1 179 ? -34.640 8.941 10.117 1.00 66.12 179 PRO A N 1
ATOM 1347 C CA . PRO A 1 179 ? -34.167 7.571 10.241 1.00 66.12 179 PRO A CA 1
ATOM 1348 C C . PRO A 1 179 ? -35.283 6.582 9.862 1.00 66.12 179 PRO A C 1
ATOM 1350 O O . PRO A 1 179 ? -36.453 6.840 10.169 1.00 66.12 179 PRO A O 1
ATOM 1353 N N . PRO A 1 180 ? -34.948 5.450 9.216 1.00 62.31 180 PRO A N 1
ATOM 1354 C CA . PRO A 1 180 ? -35.925 4.418 8.900 1.00 62.31 180 PRO A CA 1
ATOM 1355 C C . PRO A 1 180 ? -36.572 3.908 10.193 1.00 62.31 180 PRO A C 1
ATOM 1357 O O . PRO A 1 180 ? -35.894 3.619 11.182 1.00 62.31 180 PRO A O 1
ATOM 1360 N N . GLY A 1 181 ? -37.904 3.859 10.199 1.00 64.38 181 GLY A N 1
ATOM 1361 C CA . GLY A 1 181 ? -38.684 3.422 11.350 1.00 64.38 181 GLY A CA 1
ATOM 1362 C C . GLY A 1 181 ? -38.475 1.932 11.664 1.00 64.38 181 GLY A C 1
ATOM 1363 O O . GLY A 1 181 ? -38.172 1.141 10.770 1.00 64.38 181 GLY A O 1
ATOM 1364 N N . PRO A 1 182 ? -38.662 1.510 12.925 1.00 64.56 182 PRO A N 1
ATOM 1365 C CA . PRO A 1 182 ? -38.581 0.107 13.308 1.00 64.56 182 PRO A CA 1
ATOM 1366 C C . PRO A 1 182 ? -39.848 -0.617 12.831 1.00 64.56 182 PRO A C 1
ATOM 1368 O O . PRO A 1 182 ? -40.888 -0.533 13.481 1.00 64.56 182 PRO A O 1
ATOM 1371 N N . GLY A 1 183 ? -39.800 -1.302 11.686 1.00 61.50 183 GLY A N 1
ATOM 1372 C CA . GLY A 1 183 ? -40.989 -2.025 11.216 1.00 61.50 183 GLY A CA 1
ATOM 1373 C C . GLY A 1 183 ? -40.873 -2.903 9.975 1.00 61.50 183 GLY A C 1
ATOM 1374 O O . GLY A 1 183 ? -41.796 -3.673 9.722 1.00 61.50 183 GLY A O 1
ATOM 1375 N N . GLU A 1 184 ? -39.786 -2.859 9.208 1.00 52.75 184 GLU A N 1
ATOM 1376 C CA . GLU A 1 184 ? -39.702 -3.671 7.990 1.00 52.75 184 GLU A CA 1
ATOM 1377 C C . GLU A 1 184 ? -39.074 -5.035 8.288 1.00 52.75 184 GLU A C 1
ATOM 1379 O O . GLU A 1 184 ? -37.867 -5.195 8.453 1.00 52.75 184 GLU A O 1
ATOM 1384 N N . THR A 1 185 ? -39.953 -6.030 8.411 1.00 70.75 185 THR A N 1
ATOM 1385 C CA . THR A 1 185 ? -39.588 -7.447 8.486 1.00 70.75 185 THR A CA 1
ATOM 1386 C C . THR A 1 185 ? -39.041 -7.865 7.117 1.00 70.75 185 THR A C 1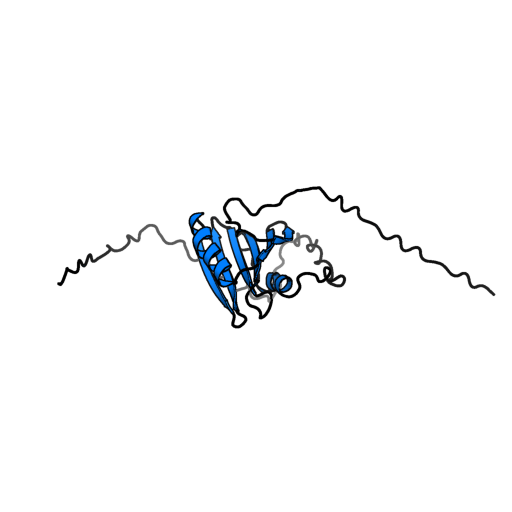
ATOM 1388 O O . THR A 1 185 ? -39.742 -7.667 6.121 1.00 70.75 185 THR A O 1
ATOM 1391 N N . PRO A 1 186 ? -37.819 -8.418 7.017 1.00 71.88 186 PRO A N 1
ATOM 1392 C CA . PRO A 1 186 ? -37.284 -8.853 5.735 1.00 71.88 186 PRO A CA 1
ATOM 1393 C C . PRO A 1 186 ? -38.130 -10.003 5.157 1.00 71.88 186 PRO A C 1
ATOM 1395 O O . PRO A 1 186 ? -38.619 -10.846 5.918 1.00 71.88 186 PRO A O 1
ATOM 1398 N N . PRO A 1 187 ? -38.320 -10.058 3.826 1.00 75.12 187 PRO A N 1
ATOM 1399 C CA . PRO A 1 187 ? -39.068 -11.132 3.187 1.00 75.12 187 PRO A CA 1
ATOM 1400 C C . PRO A 1 187 ? -38.361 -12.487 3.376 1.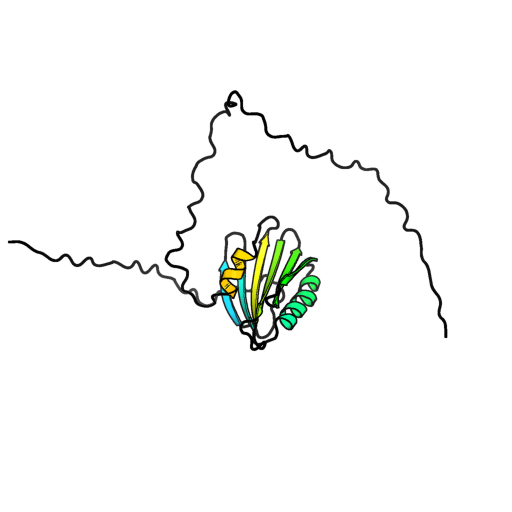00 75.12 187 PRO A C 1
ATOM 1402 O O . PRO A 1 187 ? -37.129 -12.537 3.450 1.00 75.12 187 PRO A O 1
ATOM 1405 N N . PRO A 1 188 ? -39.116 -13.598 3.443 1.00 66.31 188 PRO A N 1
ATOM 1406 C CA . PRO A 1 188 ? -38.538 -14.926 3.586 1.00 66.31 188 PRO A CA 1
ATOM 1407 C C . PRO A 1 188 ? -37.704 -15.295 2.352 1.00 66.31 188 PRO A C 1
ATOM 1409 O O . PRO A 1 188 ? -38.152 -15.152 1.213 1.00 66.31 188 PRO A O 1
ATOM 1412 N N . LEU A 1 189 ? -36.490 -15.794 2.602 1.00 66.31 189 LEU A N 1
ATOM 1413 C CA . LEU A 1 189 ? -35.616 -16.413 1.608 1.00 66.31 189 LEU A CA 1
ATOM 1414 C C . LEU A 1 189 ? -36.321 -17.641 1.022 1.00 66.31 189 LEU A C 1
ATOM 1416 O O . LEU A 1 189 ? -36.463 -18.665 1.688 1.00 66.31 189 LEU A O 1
ATOM 1420 N N . ALA A 1 190 ? -36.786 -17.520 -0.217 1.00 63.81 190 ALA A N 1
ATOM 1421 C CA . ALA A 1 190 ? -37.324 -18.633 -0.975 1.00 63.81 190 ALA A CA 1
ATOM 1422 C C . ALA A 1 190 ? -36.196 -19.341 -1.734 1.00 63.81 190 ALA A C 1
ATOM 1424 O O . ALA A 1 190 ? -35.485 -18.712 -2.516 1.00 63.81 190 ALA A O 1
ATOM 1425 N N . GLY A 1 191 ? -36.118 -20.659 -1.558 1.00 57.62 191 GLY A N 1
ATOM 1426 C CA . GLY A 1 191 ? -35.674 -21.557 -2.620 1.00 57.62 191 GLY A CA 1
ATOM 1427 C C . GLY A 1 191 ? -34.338 -22.246 -2.397 1.00 57.62 191 GLY A C 1
ATOM 1428 O O . GLY A 1 191 ? -33.351 -21.921 -3.049 1.00 57.62 191 GLY A O 1
ATOM 1429 N N . GLU A 1 192 ? -34.356 -23.290 -1.570 1.00 60.06 192 GLU A N 1
ATOM 1430 C CA . GLU A 1 192 ? -33.596 -24.505 -1.861 1.00 60.06 192 GLU A CA 1
ATOM 1431 C C . GLU A 1 192 ? -33.945 -24.990 -3.278 1.00 60.06 192 GLU A C 1
ATOM 1433 O O . GLU A 1 192 ? -35.114 -25.098 -3.658 1.00 60.06 192 GLU A O 1
ATOM 1438 N N . SER A 1 193 ? -32.931 -25.286 -4.079 1.00 65.94 193 SER A N 1
ATOM 1439 C CA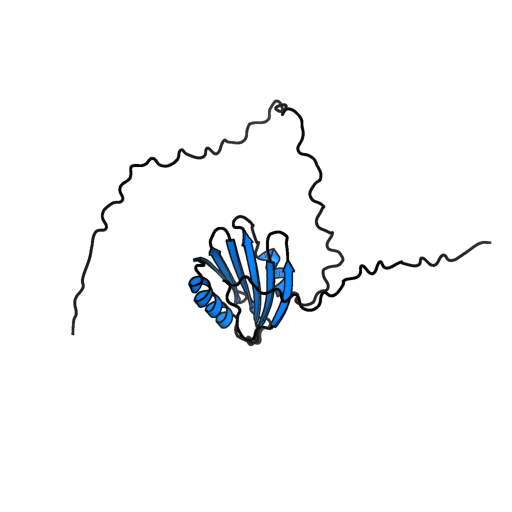 . SER A 1 193 ? -33.073 -26.139 -5.255 1.00 65.94 193 SER A CA 1
ATOM 1440 C C . SER A 1 193 ? -31.852 -27.033 -5.322 1.00 65.94 193 SER A C 1
ATOM 1442 O O . SER A 1 193 ? -30.822 -26.711 -5.908 1.00 65.94 193 SER A O 1
ATOM 1444 N N . ASP A 1 194 ? -32.016 -28.155 -4.633 1.00 66.50 194 ASP A N 1
ATOM 1445 C CA . ASP A 1 194 ? -31.292 -29.395 -4.832 1.00 66.50 194 ASP A CA 1
ATOM 1446 C C . ASP A 1 194 ? -31.343 -29.768 -6.323 1.00 66.50 194 ASP A C 1
ATOM 1448 O O . ASP A 1 194 ? -32.409 -29.804 -6.945 1.00 66.50 194 ASP A O 1
ATOM 1452 N N . SER A 1 195 ? -30.189 -30.011 -6.933 1.00 66.62 195 SER A N 1
ATOM 1453 C CA . SER A 1 195 ? -30.105 -30.590 -8.273 1.00 66.62 195 SER A CA 1
ATOM 1454 C C . SER A 1 195 ? -29.003 -31.635 -8.294 1.00 66.62 195 SER A C 1
ATOM 1456 O O . SER A 1 195 ? -27.852 -31.378 -8.626 1.00 66.62 195 SER A O 1
ATOM 1458 N N . ALA A 1 196 ? -29.415 -32.814 -7.838 1.00 63.38 196 ALA A N 1
ATOM 1459 C CA . ALA A 1 196 ? -29.395 -34.065 -8.586 1.00 63.38 196 ALA A CA 1
ATOM 1460 C C . ALA A 1 196 ? -28.150 -34.367 -9.441 1.00 63.38 196 ALA A C 1
ATOM 1462 O O . ALA A 1 196 ? -27.963 -33.887 -10.556 1.00 63.38 196 ALA A O 1
ATOM 1463 N N . THR A 1 197 ? -27.394 -35.316 -8.900 1.00 67.12 197 THR A N 1
ATOM 1464 C CA . THR A 1 197 ? -26.648 -36.398 -9.547 1.00 67.12 197 THR A CA 1
ATOM 1465 C C . THR A 1 197 ? -27.157 -36.815 -10.938 1.00 67.12 197 THR A C 1
ATOM 1467 O O . THR A 1 197 ? -28.330 -37.141 -11.114 1.00 67.12 197 THR A O 1
ATOM 1470 N N . GLY A 1 198 ? -26.227 -36.940 -11.887 1.00 60.28 198 GLY A N 1
ATOM 1471 C CA . GLY A 1 198 ? -26.373 -37.689 -13.138 1.00 60.28 198 GLY A CA 1
ATOM 1472 C C . GLY A 1 198 ? -25.017 -38.286 -13.555 1.00 60.28 198 GLY A C 1
ATOM 1473 O O . GLY A 1 198 ? -24.002 -37.716 -13.163 1.00 60.28 198 GLY A O 1
ATOM 1474 N N . PRO A 1 199 ? -25.012 -39.439 -14.250 1.00 61.34 199 PRO A N 1
ATOM 1475 C CA . PRO A 1 199 ? -23.948 -40.457 -14.239 1.00 61.34 199 PRO A CA 1
ATOM 1476 C C . PRO A 1 199 ? -22.621 -40.070 -14.899 1.00 61.34 199 PRO A C 1
ATOM 1478 O O . PRO A 1 199 ? -22.641 -39.287 -15.875 1.00 61.34 199 PRO A O 1
#